Protein AF-A0A832XF61-F1 (afdb_monomer)

Mean predicted aligned error: 18.4 Å

Secondary structure (DSSP, 8-state):
-PPPPPPP-PPP-------HHHHHHHHHHHHHHHHHHHHS-------------------PPPPPPPP---------SSGGGG--S-TTEEEEEETTEEEEEEPTT----TTTS-EEEEEE--STTS-EEEEEEEEEE-SSEEEEETTEEEEE----SS-S--EEEEEEEEESS-----TTSB------TTTT-STTPEEEEE-TT--EEEEEE-

pLDDT: mean 71.85, std 14.26, range [45.09, 94.19]

Radius of gyration: 28.37 Å; Cα contacts (8 Å, |Δi|>4): 300; chains: 1; bounding box: 51×54×107 Å

Sequence (214 aa):
MAKKSESEKAMPAMKLPMDPKMLGAIVVVIIIVAAVFMMRGPSNGPETGGTTTGGDEPLAPPSPPAPEQPAATYGCTTNIQCDDKDRCTTDSCSAGVCKNTPEPDCAVSTEQQPKIVAVNFGSKEDEFVQIEGKNWYVDNWVITNGKGEVLIKFFQTYTTENKINGKWTIYTSCASLSTSTIKYVCKDKGFFSDTGDKAILKDEVGNVISEMAG

Solvent-accessible surface area (backbone atoms only — not comparable to full-atom values): 13659 Å² total; per-residue (Å²): 139,84,83,82,81,83,78,85,78,82,76,79,84,80,81,75,89,74,57,75,70,58,55,56,54,52,53,52,51,53,53,51,53,51,53,58,56,68,69,58,67,88,81,80,76,82,86,80,86,76,84,82,79,90,72,91,73,80,81,73,77,83,75,74,82,73,76,83,71,72,82,72,78,82,52,32,90,42,35,78,74,34,64,79,79,51,89,40,38,53,43,34,42,52,97,37,37,68,42,71,42,73,40,90,85,48,62,89,45,85,81,55,54,51,31,58,75,45,63,36,36,45,78,73,77,66,27,35,41,26,38,33,25,67,73,40,72,60,60,62,21,32,43,30,44,88,80,49,78,46,61,49,54,76,80,81,76,87,66,97,68,56,46,37,73,46,78,42,50,37,40,51,50,85,68,92,70,78,90,82,70,62,64,70,40,87,64,67,88,60,73,48,52,56,82,70,40,43,47,33,36,23,44,69,87,64,51,80,64,25,67,40,77,78

Nearest PDB structures (foldseek):
  3gef-assembly2_B  TM=6.568E-01  e=1.541E-05  Homo sapiens
  3jt0-assembly1_A  TM=7.021E-01  e=1.022E-04  Homo sapiens
  3umn-assembly3_C  TM=6.520E-01  e=5.334E-05  Homo sapiens
  3jt0-assembly2_B  TM=6.458E-01  e=3.539E-04  Homo sapiens

Foldseek 3Di:
DDDDDDDDDDDDDDPDPDDPVVVVVVVVVVVVVVVVVVVPPDDPDDDDDDDDDDDDDPDDPDDDPDPPDPPPPQFDDAQVSLPPVPPQFRWGRDPRDIDTHGDPVPPVDLVQQWEFPDFDLAPQPPGKTKIAHQFDAADQKWKAKPQGIFTQHDPPDDDPRSGHHGMAMEDADPPDDDDDGYRYTYDDTNRRNDQFMKIFIAGPVGDTSYIDHD

Structure (mmCIF, N/CA/C/O backbone):
data_AF-A0A832XF61-F1
#
_entry.id   AF-A0A832XF61-F1
#
loop_
_atom_site.group_PDB
_atom_site.id
_atom_site.type_symbol
_atom_site.label_atom_id
_atom_site.label_alt_id
_atom_site.label_comp_id
_atom_site.label_asym_id
_atom_site.label_entity_id
_atom_site.label_seq_id
_atom_site.pdbx_PDB_ins_code
_atom_site.Cartn_x
_atom_site.Cartn_y
_atom_site.Cartn_z
_atom_site.occupancy
_atom_site.B_iso_or_equiv
_atom_site.auth_seq_id
_atom_site.auth_comp_id
_atom_site.auth_asym_id
_atom_site.auth_atom_id
_atom_site.pdbx_PDB_model_num
ATOM 1 N N . MET A 1 1 ? -24.639 3.451 62.860 1.00 48.59 1 MET A N 1
ATOM 2 C CA . MET A 1 1 ? -23.543 3.235 61.890 1.00 48.59 1 MET A CA 1
ATOM 3 C C . MET A 1 1 ? -23.698 4.266 60.780 1.00 48.59 1 MET A C 1
ATOM 5 O O . MET A 1 1 ? -24.558 4.099 59.929 1.00 48.59 1 MET A O 1
ATOM 9 N N . ALA A 1 2 ? -22.977 5.386 60.865 1.00 48.00 2 ALA A N 1
ATOM 10 C CA . ALA A 1 2 ? -23.089 6.493 59.914 1.00 48.00 2 ALA A CA 1
ATOM 11 C C . ALA A 1 2 ? -22.040 6.331 58.803 1.00 48.00 2 ALA A C 1
ATOM 13 O O . ALA A 1 2 ? -20.848 6.210 59.087 1.00 48.00 2 ALA A O 1
ATOM 14 N N . LYS A 1 3 ? -22.501 6.283 57.549 1.00 53.78 3 LYS A N 1
ATOM 15 C CA . LYS A 1 3 ? -21.676 6.144 56.343 1.00 53.78 3 LYS A CA 1
ATOM 16 C C . LYS A 1 3 ? -21.142 7.529 55.961 1.00 53.78 3 LYS A C 1
ATOM 18 O O . LYS A 1 3 ? -21.920 8.441 55.703 1.00 53.78 3 LYS A O 1
ATOM 23 N N . LYS A 1 4 ? -19.820 7.684 55.989 1.00 55.59 4 LYS A N 1
ATOM 24 C CA . LYS A 1 4 ? -19.092 8.910 55.639 1.00 55.59 4 LYS A CA 1
ATOM 25 C C . LYS A 1 4 ? -19.067 9.051 54.111 1.00 55.59 4 LYS A C 1
ATOM 27 O O . LYS A 1 4 ? -18.602 8.138 53.437 1.00 55.59 4 LYS A O 1
ATOM 32 N N . SER A 1 5 ? -19.596 10.154 53.585 1.00 58.25 5 SER A N 1
ATOM 33 C CA . SER A 1 5 ? -19.530 10.518 52.166 1.00 58.25 5 SER A CA 1
ATOM 34 C C . SER A 1 5 ? -18.129 11.026 51.821 1.00 58.25 5 SER A C 1
ATOM 36 O O . SER A 1 5 ? -17.625 11.939 52.482 1.00 58.25 5 SER A O 1
ATOM 38 N N . GLU A 1 6 ? -17.497 10.435 50.810 1.00 58.47 6 GLU A N 1
ATOM 39 C CA . GLU A 1 6 ? -16.220 10.902 50.272 1.00 58.47 6 GLU A CA 1
ATOM 40 C C . GLU A 1 6 ? -16.413 12.147 49.402 1.00 58.47 6 GLU A C 1
ATOM 42 O O . GLU A 1 6 ? -17.337 12.252 48.601 1.00 58.47 6 GLU A O 1
ATOM 47 N N . SER A 1 7 ? -15.526 13.107 49.642 1.00 63.34 7 SER A N 1
ATOM 48 C CA . SER A 1 7 ? -15.456 14.432 49.042 1.00 63.34 7 SER A CA 1
ATOM 49 C C . SER A 1 7 ? -14.955 14.348 47.600 1.00 63.34 7 SER A C 1
ATOM 51 O O . SER A 1 7 ? -13.839 13.885 47.367 1.00 63.34 7 SER A O 1
ATOM 53 N N . GLU A 1 8 ? -15.732 14.877 46.654 1.00 61.28 8 GLU A N 1
ATOM 54 C CA . GLU A 1 8 ? -15.273 15.204 45.301 1.00 61.28 8 GLU A CA 1
ATOM 55 C C . GLU A 1 8 ? -14.053 16.128 45.383 1.00 61.28 8 GLU A C 1
ATOM 57 O O . GLU A 1 8 ? -14.097 17.227 45.942 1.00 61.28 8 GLU A O 1
ATOM 62 N N . LYS A 1 9 ? -12.926 15.655 44.855 1.00 65.88 9 LYS A N 1
ATOM 63 C CA . LYS A 1 9 ? -11.686 16.418 44.770 1.00 65.88 9 LYS A CA 1
ATOM 64 C C . LYS A 1 9 ? -11.716 17.204 43.462 1.00 65.88 9 LYS A C 1
ATOM 66 O O . LYS A 1 9 ? -11.428 16.653 42.404 1.00 65.88 9 LYS A O 1
ATOM 71 N N . ALA A 1 10 ? -12.085 18.481 43.545 1.00 65.62 10 ALA A N 1
ATOM 72 C CA . ALA A 1 10 ? -12.056 19.400 42.413 1.00 65.62 10 ALA A CA 1
ATOM 73 C C . ALA A 1 10 ? -10.649 19.435 41.790 1.00 65.62 10 ALA A C 1
ATOM 75 O O . ALA A 1 10 ? -9.659 19.720 42.473 1.00 65.62 10 ALA A O 1
ATOM 76 N N . MET A 1 11 ? -10.557 19.116 40.498 1.00 57.94 11 MET A N 1
ATOM 77 C CA . MET A 1 11 ? -9.307 19.229 39.752 1.00 57.94 11 MET A CA 1
ATOM 78 C C . MET A 1 11 ? -8.971 20.710 39.518 1.00 57.94 11 MET A C 1
ATOM 80 O O . MET A 1 11 ? -9.866 21.504 39.218 1.00 57.94 11 MET A O 1
ATOM 84 N N . PRO A 1 12 ? -7.697 21.109 39.657 1.00 68.31 12 PRO A N 1
ATOM 85 C CA . PRO A 1 12 ? -7.291 22.494 39.482 1.00 68.31 12 PRO A CA 1
ATOM 86 C C . PRO A 1 12 ? -7.411 22.917 38.014 1.00 68.31 12 PRO A C 1
ATOM 88 O O . PRO A 1 12 ? -6.943 22.224 37.112 1.00 68.31 12 PRO A O 1
ATOM 91 N N . ALA A 1 13 ? -8.012 24.087 37.788 1.00 66.44 13 ALA A N 1
ATOM 92 C CA . ALA A 1 13 ? -8.094 24.717 36.478 1.00 66.44 13 ALA A CA 1
ATOM 93 C C . ALA A 1 13 ? -6.682 24.947 35.913 1.00 66.44 13 ALA A C 1
ATOM 95 O O . ALA A 1 13 ? -5.890 25.724 36.454 1.00 66.44 13 ALA A O 1
ATOM 96 N N . MET A 1 14 ? -6.369 24.254 34.822 1.00 60.38 14 MET A N 1
ATOM 97 C CA . MET A 1 14 ? -5.085 24.350 34.141 1.00 60.38 14 MET A CA 1
ATOM 98 C C . MET A 1 14 ? -5.025 25.688 33.391 1.00 60.38 14 MET A C 1
ATOM 100 O O . MET A 1 14 ? -5.635 25.860 32.338 1.00 60.38 14 MET A O 1
ATOM 104 N N . LYS A 1 15 ? -4.317 26.674 33.955 1.00 62.41 15 LYS A N 1
ATOM 105 C CA . LYS A 1 15 ? -3.977 27.917 33.249 1.00 62.41 15 LYS A CA 1
ATOM 106 C C . LYS A 1 15 ? -2.926 27.597 32.191 1.00 62.41 15 LYS A C 1
ATOM 108 O O . LYS A 1 15 ? -1.746 27.475 32.510 1.00 62.41 15 LYS A O 1
ATOM 113 N N . LEU A 1 16 ? -3.354 27.460 30.941 1.00 64.50 16 LEU A N 1
ATOM 114 C CA . LEU A 1 16 ? -2.437 27.412 29.806 1.00 64.50 16 LEU A CA 1
ATOM 115 C C . LEU A 1 16 ? -1.796 28.800 29.624 1.00 64.50 16 LEU A C 1
ATOM 117 O O . LEU A 1 16 ? -2.525 29.787 29.490 1.00 64.50 16 LEU A O 1
ATOM 121 N N . PRO A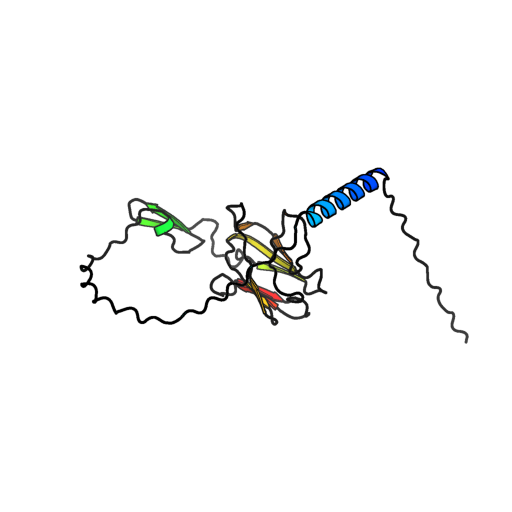 1 17 ? -0.458 28.912 29.624 1.00 67.81 17 PRO A N 1
ATOM 122 C CA . PRO A 1 17 ? 0.218 30.161 29.311 1.00 67.81 17 PRO A CA 1
ATOM 123 C C . PRO A 1 17 ? 0.141 30.392 27.798 1.00 67.81 17 PRO A C 1
ATOM 125 O O . PRO A 1 17 ? 0.965 29.892 27.037 1.00 67.81 17 PRO A O 1
ATOM 128 N N . MET A 1 18 ? -0.874 31.123 27.342 1.00 70.75 18 MET A N 1
ATOM 129 C CA . MET A 1 18 ? -0.908 31.620 25.967 1.00 70.75 18 MET A CA 1
ATOM 130 C C . MET A 1 18 ? -0.128 32.933 25.886 1.00 70.75 18 MET A C 1
ATOM 132 O O . MET A 1 18 ? -0.504 33.930 26.500 1.00 70.75 18 MET A O 1
ATOM 136 N N . ASP A 1 19 ? 0.968 32.919 25.127 1.00 78.00 19 ASP A N 1
ATOM 137 C CA . ASP A 1 19 ? 1.726 34.120 24.777 1.00 78.00 19 ASP A CA 1
ATOM 138 C C . ASP A 1 19 ? 0.829 35.058 23.937 1.00 78.00 19 ASP A C 1
ATOM 140 O O . ASP A 1 19 ? 0.270 34.620 22.923 1.00 78.00 19 ASP A O 1
ATOM 144 N N . PRO A 1 20 ? 0.674 36.344 24.304 1.00 74.88 20 PRO A N 1
ATOM 145 C CA . PRO A 1 20 ? -0.143 37.300 23.554 1.00 74.88 20 PRO A CA 1
ATOM 146 C C . PRO A 1 20 ? 0.262 37.452 22.075 1.00 74.88 20 PRO A C 1
ATOM 148 O O . PRO A 1 20 ? -0.570 37.845 21.257 1.00 74.88 20 PRO A O 1
ATOM 151 N N . LYS A 1 21 ? 1.493 37.090 21.687 1.00 75.19 21 LYS A N 1
ATOM 152 C CA . LYS A 1 21 ? 1.932 37.081 20.281 1.00 75.19 21 LYS A CA 1
ATOM 153 C C . LYS A 1 21 ? 1.333 35.928 19.467 1.00 75.19 21 LYS A C 1
ATOM 155 O O . LYS A 1 21 ? 1.059 36.108 18.282 1.00 75.19 21 LYS A O 1
ATOM 160 N N . MET A 1 22 ? 1.070 34.777 20.092 1.00 74.19 22 MET A N 1
ATOM 161 C CA . MET A 1 22 ? 0.389 33.642 19.445 1.00 74.19 22 MET A CA 1
ATOM 162 C C . MET A 1 22 ? -1.075 33.969 19.135 1.00 74.19 22 MET A C 1
ATOM 164 O O . MET A 1 22 ? -1.593 33.572 18.093 1.00 74.19 22 MET A O 1
ATOM 168 N N . LEU A 1 23 ? -1.731 34.745 20.003 1.00 73.94 23 LEU A N 1
ATOM 169 C CA . LEU A 1 23 ? -3.132 35.120 19.818 1.00 73.94 23 LEU A CA 1
ATOM 170 C C . LEU A 1 23 ? -3.328 35.981 18.559 1.00 73.94 23 LEU A C 1
ATOM 172 O O . LEU A 1 23 ? -4.271 35.764 17.802 1.00 73.94 23 LEU A O 1
ATOM 176 N N . GLY A 1 24 ? -2.394 36.900 18.288 1.00 77.44 24 GLY A N 1
ATOM 177 C CA . GLY A 1 24 ? -2.414 37.720 17.075 1.00 77.44 24 GLY A CA 1
ATOM 178 C C . GLY A 1 24 ? -2.288 36.893 15.792 1.00 77.44 24 GLY A C 1
ATOM 179 O O . GLY A 1 24 ? -3.042 37.109 14.845 1.00 77.44 24 GLY A O 1
ATOM 180 N N . ALA A 1 25 ? -1.390 35.903 15.774 1.00 78.56 25 ALA A N 1
ATOM 181 C CA . ALA A 1 25 ? -1.196 35.034 14.613 1.00 78.56 25 ALA A CA 1
ATOM 182 C C . ALA A 1 25 ? -2.437 34.173 14.319 1.00 78.56 25 ALA A C 1
ATOM 184 O O . ALA A 1 25 ? -2.852 34.065 13.166 1.00 78.56 25 ALA A O 1
ATOM 185 N N . ILE A 1 26 ? -3.071 33.620 15.358 1.00 80.62 26 ILE A N 1
ATOM 186 C CA . ILE A 1 26 ? -4.277 32.790 15.214 1.00 80.62 26 ILE A CA 1
ATOM 187 C C . ILE A 1 26 ? -5.442 33.609 14.642 1.00 80.62 26 ILE A C 1
ATOM 189 O O . ILE A 1 26 ? -6.122 33.151 13.724 1.00 80.62 26 ILE A O 1
ATOM 193 N N . VAL A 1 27 ? -5.648 34.839 15.123 1.00 83.62 27 VAL A N 1
ATOM 194 C CA . VAL A 1 27 ? -6.728 35.710 14.628 1.00 83.62 27 VAL A CA 1
ATOM 195 C C . VAL A 1 27 ? -6.522 36.072 13.154 1.00 83.62 27 VAL A C 1
ATOM 197 O O . VAL A 1 27 ? -7.474 36.021 12.376 1.00 83.62 27 VAL A O 1
ATOM 200 N N . VAL A 1 28 ? -5.287 36.366 12.735 1.00 86.62 28 VAL A N 1
ATOM 201 C CA . VAL A 1 28 ? -4.977 36.665 11.326 1.00 86.62 28 VAL A CA 1
ATOM 202 C C . VAL A 1 28 ? -5.249 35.455 10.426 1.00 86.62 28 VAL A C 1
ATOM 204 O O . VAL A 1 28 ? -5.860 35.611 9.370 1.00 86.62 28 VAL A O 1
ATOM 207 N N . VAL A 1 29 ? -4.874 34.244 10.852 1.00 85.88 29 VAL A N 1
ATOM 208 C CA . VAL A 1 29 ? -5.146 33.012 10.090 1.00 85.88 29 VAL A CA 1
ATOM 209 C C . VAL A 1 29 ? -6.650 32.771 9.939 1.00 85.88 29 VAL A C 1
ATOM 211 O O . VAL A 1 29 ? -7.105 32.483 8.834 1.00 85.88 29 VAL A O 1
ATOM 214 N N . ILE A 1 30 ? -7.439 32.951 11.004 1.00 85.75 30 ILE A N 1
ATOM 215 C CA . ILE A 1 30 ? -8.902 32.785 10.950 1.00 85.75 30 ILE A CA 1
ATOM 216 C C . ILE A 1 30 ? -9.534 33.778 9.963 1.00 85.75 30 ILE A C 1
ATOM 218 O O . ILE A 1 30 ? -10.387 33.386 9.165 1.00 85.75 30 ILE A O 1
ATOM 222 N N . ILE A 1 31 ? -9.091 35.041 9.963 1.00 86.00 31 ILE A N 1
ATOM 223 C CA . ILE A 1 31 ? -9.595 36.067 9.035 1.00 86.00 31 ILE A CA 1
ATOM 224 C C . ILE A 1 31 ? -9.262 35.705 7.579 1.00 86.00 31 ILE A C 1
ATOM 226 O O . ILE A 1 31 ? -10.130 35.810 6.711 1.00 86.00 31 ILE A O 1
ATOM 230 N N . ILE A 1 32 ? -8.041 35.233 7.305 1.00 85.81 32 ILE A N 1
ATOM 231 C CA . ILE A 1 32 ? -7.628 34.823 5.953 1.00 85.81 32 ILE A CA 1
ATOM 232 C C . ILE A 1 32 ? -8.455 33.623 5.472 1.00 85.81 32 ILE A C 1
ATOM 234 O O . ILE A 1 32 ? -8.953 33.635 4.347 1.00 85.81 32 ILE A O 1
ATOM 238 N N . VAL A 1 33 ? -8.653 32.608 6.320 1.00 82.44 33 VAL A N 1
ATOM 239 C CA . VAL A 1 33 ? -9.453 31.421 5.972 1.00 82.44 33 VAL A CA 1
ATOM 240 C C . VAL A 1 33 ? -10.905 31.803 5.677 1.00 82.44 33 VAL A C 1
ATOM 242 O O . VAL A 1 33 ? -11.459 31.350 4.675 1.00 82.44 33 VAL A O 1
ATOM 245 N N . ALA A 1 34 ? -11.506 32.678 6.489 1.00 80.69 34 ALA A N 1
ATOM 246 C CA . ALA A 1 34 ? -12.864 33.166 6.257 1.00 80.69 34 ALA A CA 1
ATOM 247 C C . ALA A 1 34 ? -12.981 33.941 4.931 1.00 80.69 34 ALA A C 1
ATOM 249 O O . ALA A 1 34 ? -13.914 33.701 4.165 1.00 80.69 34 ALA A O 1
ATOM 250 N N . ALA A 1 35 ? -12.014 34.809 4.614 1.00 82.31 35 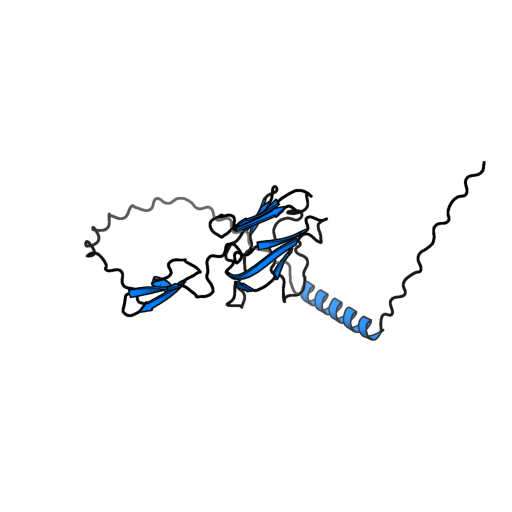ALA A N 1
ATOM 251 C CA . ALA A 1 35 ? -11.996 35.555 3.356 1.00 82.31 35 ALA A CA 1
ATOM 252 C C . ALA A 1 35 ? -11.896 34.629 2.129 1.00 82.31 35 ALA A C 1
ATOM 254 O O . ALA A 1 35 ? -12.630 34.809 1.159 1.00 82.31 35 ALA A O 1
ATOM 255 N N .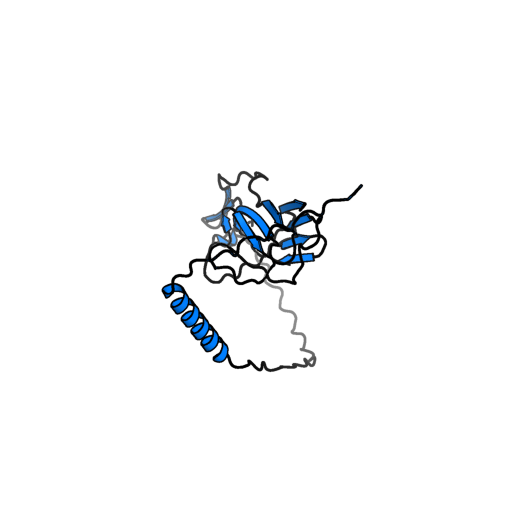 VAL A 1 36 ? -11.050 33.593 2.186 1.00 82.00 36 VAL A N 1
ATOM 256 C CA . VAL A 1 36 ? -10.926 32.593 1.109 1.00 82.00 36 VAL A CA 1
ATOM 257 C C . VAL A 1 36 ? -12.222 31.799 0.929 1.00 82.00 36 VAL A C 1
ATOM 259 O O . VAL A 1 36 ? -12.616 31.512 -0.202 1.00 82.00 36 VAL A O 1
ATOM 262 N N . PHE A 1 37 ? -12.908 31.462 2.023 1.00 74.38 37 PHE A N 1
ATOM 263 C CA . PHE A 1 37 ? -14.178 30.738 1.958 1.00 74.38 37 PHE A CA 1
ATOM 264 C C . PHE A 1 37 ? -15.296 31.593 1.349 1.00 74.38 37 PHE A C 1
ATOM 266 O O . PHE A 1 37 ? -16.083 31.087 0.555 1.00 74.38 37 PHE A O 1
ATOM 273 N N . MET A 1 38 ? -15.327 32.897 1.644 1.00 75.62 38 MET A N 1
ATOM 274 C CA . MET A 1 38 ? -16.322 33.818 1.079 1.00 75.62 38 MET A CA 1
ATOM 275 C C . MET A 1 38 ? -16.074 34.183 -0.394 1.00 75.62 38 MET A C 1
ATOM 277 O O . MET A 1 38 ? -17.005 34.607 -1.073 1.00 75.62 38 MET A O 1
ATOM 281 N N . MET A 1 39 ? -14.859 33.996 -0.922 1.00 77.88 39 MET A N 1
ATOM 282 C CA . MET A 1 39 ? -14.575 34.185 -2.355 1.00 77.88 39 MET A CA 1
ATOM 283 C C . MET A 1 39 ? -15.004 32.995 -3.228 1.00 77.88 39 MET A C 1
ATOM 285 O O . MET A 1 39 ? -15.089 33.130 -4.449 1.00 77.88 39 MET A O 1
ATOM 289 N N . ARG A 1 40 ? -15.306 31.830 -2.639 1.00 69.56 40 ARG A N 1
ATOM 290 C CA . ARG A 1 40 ? -15.897 30.698 -3.364 1.00 69.56 40 ARG A CA 1
ATOM 291 C C . ARG A 1 40 ? -17.416 30.858 -3.385 1.00 69.56 40 ARG A C 1
ATOM 293 O O . ARG A 1 40 ? -18.111 30.408 -2.481 1.00 69.56 40 ARG A O 1
ATOM 300 N N . GLY A 1 41 ? -17.919 31.537 -4.414 1.00 66.12 41 GLY A N 1
ATOM 301 C CA . GLY A 1 41 ? -19.357 31.642 -4.663 1.00 66.12 41 GLY A CA 1
ATOM 302 C C . GLY A 1 41 ? -20.025 30.264 -4.822 1.00 66.12 41 GLY A C 1
ATOM 303 O O . GLY A 1 41 ? -19.349 29.289 -5.162 1.00 66.12 41 GLY A O 1
ATOM 304 N N . PRO A 1 42 ? -21.344 30.162 -4.583 1.00 59.66 42 PRO A N 1
ATOM 305 C CA . PRO A 1 42 ? -22.088 28.915 -4.722 1.00 59.66 42 PRO A CA 1
ATOM 306 C C . PRO A 1 42 ? -22.015 28.415 -6.170 1.00 59.66 42 PRO A C 1
ATOM 308 O O . PRO A 1 42 ? -22.508 29.059 -7.096 1.00 59.66 42 PRO A O 1
ATOM 311 N N . SER A 1 43 ? -21.374 27.264 -6.374 1.00 61.28 43 SER A N 1
ATOM 312 C CA . SER A 1 43 ? -21.328 26.594 -7.670 1.00 61.28 43 SER A CA 1
ATOM 313 C C . SER A 1 43 ? -22.689 25.959 -7.958 1.00 61.28 43 SER A C 1
ATOM 315 O O . SER A 1 43 ? -22.963 24.840 -7.525 1.00 61.28 43 SER A O 1
ATOM 317 N N . ASN A 1 44 ? -23.542 26.670 -8.692 1.00 56.22 44 ASN A N 1
ATOM 318 C CA . ASN A 1 44 ? -24.703 26.074 -9.344 1.00 56.22 44 ASN A CA 1
ATOM 319 C C . ASN A 1 44 ? -24.192 25.222 -10.515 1.00 56.22 44 ASN A C 1
ATOM 321 O O . ASN A 1 44 ? -23.837 25.752 -11.567 1.00 56.22 44 ASN A O 1
ATOM 325 N N . GLY A 1 45 ? -24.078 23.911 -10.302 1.00 58.66 45 GLY A N 1
ATOM 326 C CA . GLY A 1 45 ? -23.777 22.962 -11.371 1.00 58.66 45 GLY A CA 1
ATOM 327 C C . GLY A 1 45 ? -24.980 22.811 -12.313 1.00 58.66 45 GLY A C 1
ATOM 328 O O . GLY A 1 45 ? -26.110 22.769 -11.826 1.00 58.66 45 GLY A O 1
ATOM 329 N N . PRO A 1 46 ? -24.780 22.743 -13.641 1.00 60.25 46 PRO A N 1
ATOM 330 C CA . PRO A 1 46 ? -25.866 22.493 -14.576 1.00 60.25 46 PRO A CA 1
ATOM 331 C C . PRO A 1 46 ? -26.248 21.008 -14.568 1.00 60.25 46 PRO A C 1
ATOM 333 O O . PRO A 1 46 ? -25.411 20.134 -14.791 1.00 60.25 46 PRO A O 1
ATOM 336 N N . GLU A 1 47 ? -27.530 20.730 -14.347 1.00 55.31 47 GLU A N 1
ATOM 337 C CA . GLU A 1 47 ? -28.137 19.435 -14.641 1.00 55.31 47 GLU A CA 1
ATOM 338 C C . GLU A 1 47 ? -28.245 19.275 -16.164 1.00 55.31 47 GLU A C 1
ATOM 340 O O . GLU A 1 47 ? -29.085 19.900 -16.810 1.00 55.31 47 GLU A O 1
ATOM 345 N N . THR A 1 48 ? -27.396 18.442 -16.765 1.00 54.19 48 THR A N 1
ATOM 346 C CA . THR A 1 48 ? -27.591 17.985 -18.148 1.00 54.19 48 THR A CA 1
ATOM 347 C C . THR A 1 48 ? -28.225 16.603 -18.141 1.00 54.19 48 THR A C 1
ATOM 349 O O . THR A 1 48 ? -27.538 15.585 -18.086 1.00 54.19 48 THR A O 1
ATOM 352 N N . GLY A 1 49 ? -29.557 16.589 -18.203 1.00 56.34 49 GLY A N 1
ATOM 353 C CA . GLY A 1 49 ? -30.347 15.428 -18.597 1.00 56.34 49 GLY A CA 1
ATOM 354 C C . GLY A 1 49 ? -30.193 15.174 -20.096 1.00 56.34 49 GLY A C 1
ATOM 355 O O . GLY A 1 49 ? -30.676 15.953 -20.914 1.00 56.34 49 GLY A O 1
ATOM 356 N N . GLY A 1 50 ? -29.497 14.096 -20.451 1.00 47.78 50 GLY A N 1
ATOM 357 C CA . GLY A 1 50 ? -29.341 13.624 -21.824 1.00 47.78 50 GLY A CA 1
ATOM 358 C C . GLY A 1 50 ? -30.084 12.309 -22.027 1.00 47.78 50 GLY A C 1
ATOM 359 O O . GLY A 1 50 ? -29.577 11.250 -21.671 1.00 47.78 50 GLY A O 1
ATOM 360 N N . THR A 1 51 ? -31.281 12.389 -22.602 1.00 50.25 51 THR A N 1
ATOM 361 C CA . THR A 1 51 ? -32.031 11.253 -23.152 1.00 50.25 51 THR A CA 1
ATOM 362 C C . THR A 1 51 ? -31.330 10.763 -24.417 1.00 50.25 51 THR A C 1
ATOM 364 O O . THR A 1 51 ? -31.265 11.494 -25.403 1.00 50.25 51 THR A O 1
ATOM 367 N N . THR A 1 52 ? -30.823 9.531 -24.418 1.00 48.34 52 THR A N 1
ATOM 368 C CA . THR A 1 52 ? -30.310 8.875 -25.626 1.00 48.34 52 THR A CA 1
ATOM 369 C C . THR A 1 52 ? -31.436 8.098 -26.307 1.00 48.34 52 THR A C 1
ATOM 371 O O . THR A 1 52 ? -31.872 7.040 -25.861 1.00 48.34 52 THR A O 1
ATOM 374 N N . THR A 1 53 ? -31.942 8.653 -27.406 1.00 47.31 53 THR A N 1
ATOM 375 C CA . THR A 1 53 ? -32.768 7.948 -28.390 1.00 47.31 53 THR A CA 1
ATOM 376 C C . THR A 1 53 ? -31.890 7.009 -29.212 1.00 47.31 53 THR A C 1
ATOM 378 O O . THR A 1 53 ? -30.909 7.453 -29.808 1.00 47.31 53 THR A O 1
ATOM 381 N N . GLY A 1 54 ? -32.250 5.724 -29.238 1.00 51.72 54 GLY A N 1
ATOM 382 C CA . GLY A 1 54 ? -31.635 4.716 -30.096 1.00 51.72 54 GLY A CA 1
ATOM 383 C C . GLY A 1 54 ? -31.859 5.032 -31.573 1.00 51.72 54 GLY A C 1
ATOM 384 O O . GLY A 1 54 ? -32.991 5.247 -32.002 1.00 51.72 54 GLY A O 1
ATOM 385 N N . GLY A 1 55 ? -30.763 5.078 -32.324 1.00 50.09 55 GLY A N 1
ATOM 386 C CA . GLY A 1 55 ? -30.756 5.049 -33.778 1.00 50.09 55 GLY A CA 1
ATOM 387 C C . GLY A 1 55 ? -30.051 3.777 -34.224 1.00 50.09 55 GLY A C 1
ATOM 388 O O . GLY A 1 55 ? -28.904 3.550 -33.847 1.00 50.09 55 GLY A O 1
ATOM 389 N N . ASP A 1 56 ? -30.764 2.953 -34.986 1.00 57.25 56 ASP A N 1
ATOM 390 C CA . ASP A 1 56 ? -30.237 1.805 -35.713 1.00 57.25 56 ASP A CA 1
ATOM 391 C C . ASP A 1 56 ? -29.126 2.261 -36.671 1.00 57.25 56 ASP A C 1
ATOM 393 O O . ASP A 1 56 ? -29.381 2.852 -37.724 1.00 57.25 56 ASP A O 1
ATOM 397 N N . GLU A 1 57 ? -27.878 2.012 -36.280 1.00 63.59 57 GLU A N 1
ATOM 398 C CA . GLU A 1 57 ? -26.710 2.204 -37.133 1.00 63.59 57 GLU A CA 1
ATOM 399 C C . GLU A 1 57 ? -26.637 1.042 -38.146 1.00 63.59 57 GLU A C 1
ATOM 401 O O . GLU A 1 57 ? -26.684 -0.126 -37.743 1.00 63.59 57 GLU A O 1
ATOM 406 N N . PRO A 1 58 ? -26.555 1.309 -39.465 1.00 64.38 58 PRO A N 1
ATOM 407 C CA . PRO A 1 58 ? -26.470 0.258 -40.471 1.00 64.38 58 PRO A CA 1
ATOM 408 C C . PRO A 1 58 ? -25.196 -0.565 -40.279 1.00 64.38 58 PRO A C 1
ATOM 410 O O . PRO A 1 58 ? -24.092 -0.023 -40.292 1.00 64.38 58 PRO A O 1
ATOM 413 N N . LEU A 1 59 ? -25.358 -1.882 -40.142 1.00 61.34 59 LEU A N 1
ATOM 414 C CA . LEU A 1 59 ? -24.256 -2.837 -40.047 1.00 61.34 59 LEU A CA 1
ATOM 415 C C . LEU A 1 59 ? -23.293 -2.648 -41.227 1.00 61.34 59 LEU A C 1
ATOM 417 O O . LEU A 1 59 ? -23.648 -2.894 -42.383 1.00 61.34 59 LEU A O 1
ATOM 421 N N . ALA A 1 60 ? -22.072 -2.208 -40.924 1.00 66.31 60 ALA A N 1
ATOM 422 C CA . ALA A 1 60 ? -20.990 -2.145 -41.892 1.00 66.31 60 ALA A CA 1
ATOM 423 C C . ALA A 1 60 ? -20.715 -3.550 -42.470 1.00 66.31 60 ALA A C 1
ATOM 425 O O . ALA A 1 60 ? -20.840 -4.549 -41.751 1.00 66.31 60 ALA A O 1
ATOM 426 N N . PRO A 1 61 ? -20.342 -3.658 -43.759 1.00 74.88 61 PRO A N 1
ATOM 427 C CA . PRO A 1 61 ? -19.995 -4.940 -44.359 1.00 74.88 61 PRO A CA 1
ATOM 428 C C . PRO A 1 61 ? -18.810 -5.583 -43.619 1.00 74.88 61 PRO A C 1
ATOM 430 O O . PRO A 1 61 ? -17.943 -4.864 -43.115 1.00 74.88 61 PRO A O 1
ATOM 433 N N . PRO A 1 62 ? -18.744 -6.926 -43.557 1.00 68.31 62 PRO A N 1
ATOM 434 C CA . PRO A 1 62 ? -17.650 -7.616 -42.892 1.00 68.31 62 PRO A CA 1
ATOM 435 C C . PRO A 1 62 ? -16.325 -7.237 -43.552 1.00 68.31 62 PRO A C 1
ATOM 437 O O . PRO A 1 62 ? -16.155 -7.378 -44.766 1.00 68.31 62 PRO A O 1
ATOM 440 N N . SER A 1 63 ? -15.391 -6.745 -42.739 1.00 64.25 63 SER A N 1
ATOM 441 C CA . SER A 1 63 ? -14.021 -6.483 -43.167 1.00 64.25 63 SER A CA 1
ATOM 442 C C . SER A 1 63 ? -13.414 -7.745 -43.795 1.00 64.25 63 SER A C 1
ATOM 444 O O . SER A 1 63 ? -13.661 -8.848 -43.297 1.00 64.25 63 SER A O 1
ATOM 446 N N . PRO A 1 64 ? -12.617 -7.613 -44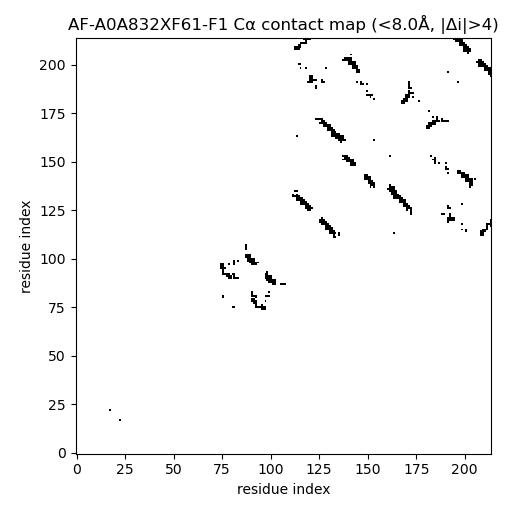.872 1.00 74.06 64 PRO A N 1
ATOM 447 C CA . PRO A 1 64 ? -11.914 -8.748 -45.457 1.00 74.06 64 PRO A CA 1
ATOM 448 C C . PRO A 1 64 ? -11.046 -9.441 -44.394 1.00 74.06 64 PRO A C 1
ATOM 450 O O . PRO A 1 64 ? -10.555 -8.766 -43.482 1.00 74.06 64 PRO A O 1
ATOM 453 N N . PRO A 1 65 ? -10.851 -10.771 -44.489 1.00 60.12 65 PRO A N 1
ATOM 454 C CA . PRO A 1 65 ? -10.008 -11.496 -43.550 1.00 60.12 65 PRO A CA 1
ATOM 455 C C . PRO A 1 65 ? -8.622 -10.856 -43.547 1.00 60.12 65 PRO A C 1
ATOM 457 O O . PRO A 1 65 ? -7.995 -10.699 -44.599 1.00 60.12 65 PRO A O 1
ATOM 460 N N . ALA A 1 66 ? -8.190 -10.433 -42.358 1.00 58.16 66 ALA A N 1
ATOM 461 C CA . ALA A 1 66 ? -6.861 -9.886 -42.155 1.00 58.16 66 ALA A CA 1
ATOM 462 C C . ALA A 1 66 ? -5.841 -10.894 -42.711 1.00 58.16 66 ALA A C 1
ATOM 464 O O . ALA A 1 66 ? -6.006 -12.093 -42.464 1.00 58.16 66 ALA A O 1
ATOM 465 N N . PRO A 1 67 ? -4.835 -10.449 -43.487 1.00 58.16 67 PRO A N 1
ATOM 466 C CA . PRO A 1 67 ? -3.817 -11.353 -44.002 1.00 58.16 67 PRO A CA 1
ATOM 467 C C . PRO A 1 67 ? -3.233 -12.138 -42.827 1.00 58.16 67 PRO A C 1
ATOM 469 O O . PRO A 1 67 ? -2.880 -11.531 -41.814 1.00 58.16 67 PRO A O 1
ATOM 472 N N . GLU A 1 68 ? -3.193 -13.469 -42.946 1.00 54.28 68 GLU A N 1
ATOM 473 C CA . GLU A 1 68 ? -2.580 -14.354 -41.954 1.00 54.28 68 GLU A CA 1
ATOM 474 C C . GLU A 1 68 ? -1.174 -13.841 -41.657 1.00 54.28 68 GLU A C 1
ATOM 476 O O . GLU A 1 68 ? -0.249 -13.953 -42.464 1.00 54.28 68 GLU A O 1
ATOM 481 N N . GLN A 1 69 ? -1.053 -13.191 -40.503 1.00 50.34 69 GLN A N 1
ATOM 482 C CA . GLN A 1 69 ? 0.182 -12.608 -40.032 1.00 50.34 69 GLN A CA 1
ATOM 483 C C . GLN A 1 69 ? 1.112 -13.782 -39.708 1.00 50.34 69 GLN A C 1
ATOM 485 O O . GLN A 1 69 ? 0.775 -14.581 -38.828 1.00 50.34 69 GLN A O 1
ATOM 490 N N . PRO A 1 70 ? 2.246 -13.942 -40.416 1.00 49.91 70 PRO A N 1
ATOM 491 C CA . PRO A 1 70 ? 3.182 -15.019 -40.130 1.00 49.91 70 PRO A CA 1
ATOM 492 C C . PRO A 1 70 ? 3.584 -14.914 -38.663 1.00 49.91 70 PRO A C 1
ATOM 494 O O . PRO A 1 70 ? 3.827 -13.806 -38.184 1.00 49.91 70 PRO A O 1
ATOM 497 N N . ALA A 1 71 ? 3.575 -16.058 -37.969 1.00 52.19 71 ALA A N 1
ATOM 498 C CA . ALA A 1 71 ? 3.818 -16.189 -36.537 1.00 52.19 71 ALA A CA 1
ATOM 499 C C . ALA A 1 71 ? 4.867 -15.176 -36.070 1.00 52.19 71 ALA A C 1
ATOM 501 O O . ALA A 1 71 ? 6.058 -15.321 -36.347 1.00 52.19 71 ALA A O 1
ATOM 502 N N . ALA A 1 72 ? 4.395 -14.112 -35.420 1.00 49.03 72 ALA A N 1
ATOM 503 C CA . ALA A 1 72 ? 5.260 -13.100 -34.867 1.00 49.03 72 ALA A CA 1
ATOM 504 C C . ALA A 1 72 ? 6.130 -13.802 -33.826 1.00 49.03 72 ALA A C 1
ATOM 506 O O . ALA A 1 72 ? 5.666 -14.181 -32.752 1.00 49.03 72 ALA A O 1
ATOM 507 N N . THR A 1 73 ? 7.407 -13.989 -34.146 1.00 53.97 73 THR A N 1
ATOM 508 C CA . THR A 1 73 ? 8.452 -13.983 -33.133 1.00 53.97 73 THR A CA 1
ATOM 509 C C . THR A 1 73 ? 8.295 -12.645 -32.426 1.00 53.97 73 THR A C 1
ATOM 511 O O . THR A 1 73 ? 8.737 -11.624 -32.955 1.00 53.97 73 THR A O 1
ATOM 514 N N . TYR A 1 74 ? 7.538 -12.624 -31.326 1.00 62.25 74 TYR A N 1
ATOM 515 C CA . TYR A 1 74 ? 7.253 -11.417 -30.558 1.00 62.25 74 TYR A CA 1
ATOM 516 C C . TYR A 1 74 ? 8.552 -10.961 -29.906 1.00 62.25 74 TYR A C 1
ATOM 518 O O . TYR A 1 74 ? 8.864 -11.296 -28.768 1.00 62.25 74 TYR A O 1
ATOM 526 N N . GLY A 1 75 ? 9.347 -10.244 -30.691 1.00 82.62 75 GLY A N 1
ATOM 527 C CA . GLY A 1 75 ? 10.462 -9.493 -30.179 1.00 82.62 75 GLY A CA 1
ATOM 528 C C . GLY A 1 75 ? 9.954 -8.238 -29.486 1.00 82.62 75 GLY A C 1
ATOM 529 O O . GLY A 1 75 ? 8.927 -7.668 -29.857 1.00 82.62 75 GLY A O 1
ATOM 530 N N . CYS A 1 76 ? 10.679 -7.802 -28.470 1.00 91.19 76 CYS A N 1
ATOM 531 C CA . CYS A 1 76 ? 10.419 -6.535 -27.808 1.00 91.19 76 CYS A CA 1
ATOM 532 C C . CYS A 1 76 ? 11.167 -5.392 -28.517 1.00 91.19 76 CYS A C 1
ATOM 534 O O . CYS A 1 76 ? 12.172 -5.590 -29.195 1.00 91.19 76 CYS A O 1
ATOM 536 N N . THR A 1 77 ? 10.709 -4.163 -28.325 1.00 91.31 77 THR A N 1
ATOM 537 C CA . THR A 1 77 ? 11.419 -2.934 -28.726 1.00 91.31 77 THR A CA 1
ATOM 538 C C . THR A 1 77 ? 11.623 -1.975 -27.555 1.00 91.31 77 THR A C 1
ATOM 540 O O . THR A 1 77 ? 12.488 -1.105 -27.614 1.00 91.31 77 THR A O 1
ATOM 543 N N . THR A 1 78 ? 10.862 -2.145 -26.471 1.00 87.38 78 THR A N 1
ATOM 544 C CA . THR A 1 78 ? 10.962 -1.365 -25.235 1.00 87.38 78 THR A CA 1
ATOM 545 C C . THR A 1 78 ? 10.853 -2.282 -24.020 1.00 87.38 78 THR A C 1
ATOM 547 O O . THR A 1 78 ? 10.270 -3.362 -24.108 1.00 87.38 78 THR A O 1
ATOM 550 N N . ASN A 1 79 ? 11.384 -1.849 -22.873 1.00 87.75 79 ASN A N 1
ATOM 551 C CA . ASN A 1 79 ? 11.315 -2.624 -21.627 1.00 87.75 79 ASN A CA 1
ATOM 552 C C . ASN A 1 79 ? 9.870 -2.901 -21.187 1.00 87.75 79 ASN A C 1
ATOM 554 O O . ASN A 1 79 ? 9.589 -3.983 -20.696 1.00 87.75 79 ASN A O 1
ATOM 558 N N . ILE A 1 80 ? 8.944 -1.966 -21.432 1.00 84.00 80 ILE A N 1
ATOM 559 C CA . ILE A 1 80 ? 7.524 -2.104 -21.060 1.00 84.00 80 ILE A CA 1
ATOM 560 C C . ILE A 1 80 ? 6.866 -3.300 -21.764 1.00 84.00 80 ILE A C 1
ATOM 562 O O . ILE A 1 80 ? 5.957 -3.914 -21.224 1.00 84.00 80 ILE A O 1
ATOM 566 N N . GLN A 1 81 ? 7.329 -3.669 -22.961 1.00 88.12 81 GLN A N 1
ATOM 567 C CA . GLN A 1 81 ? 6.805 -4.838 -23.677 1.00 88.12 81 GLN A CA 1
ATOM 568 C C . GLN A 1 81 ? 7.257 -6.172 -23.068 1.00 88.12 81 GLN A C 1
ATOM 570 O O . GLN A 1 81 ? 6.749 -7.212 -23.476 1.00 88.12 81 GLN A O 1
ATOM 575 N N . CYS A 1 82 ? 8.214 -6.137 -22.139 1.00 88.88 82 CYS A N 1
ATOM 576 C CA . CYS A 1 82 ? 8.734 -7.301 -21.430 1.00 88.88 82 CYS A CA 1
ATOM 577 C C . CYS A 1 82 ? 8.207 -7.436 -20.004 1.00 88.88 82 CYS A C 1
ATOM 579 O O . CYS A 1 82 ? 8.636 -8.363 -19.328 1.00 88.88 82 CYS A O 1
ATOM 581 N N . ASP A 1 83 ? 7.312 -6.536 -19.583 1.00 82.56 83 ASP A N 1
ATOM 582 C CA . ASP A 1 83 ? 6.676 -6.570 -18.267 1.00 82.56 83 ASP A CA 1
ATOM 583 C C . ASP A 1 83 ? 5.891 -7.881 -18.102 1.00 82.56 83 ASP A C 1
ATOM 585 O O . ASP A 1 83 ? 4.812 -8.052 -18.684 1.00 82.56 83 ASP A O 1
ATOM 589 N N . ASP A 1 84 ? 6.455 -8.830 -17.353 1.00 79.06 84 ASP A N 1
ATOM 590 C CA . ASP A 1 84 ? 5.799 -10.103 -17.024 1.00 79.06 84 ASP A CA 1
ATOM 591 C C . ASP A 1 84 ? 4.901 -9.996 -15.788 1.00 79.06 84 ASP A C 1
ATOM 593 O O . ASP A 1 84 ? 4.252 -10.973 -15.402 1.00 79.06 84 ASP A O 1
ATOM 597 N N . LYS A 1 85 ? 4.814 -8.791 -15.212 1.00 73.31 85 LYS A N 1
ATOM 598 C CA . LYS A 1 85 ? 4.125 -8.476 -13.963 1.00 73.31 85 LYS A CA 1
ATOM 599 C C . LYS A 1 85 ? 4.693 -9.210 -12.749 1.00 73.31 85 LYS A C 1
ATOM 601 O O . LYS A 1 85 ? 4.068 -9.164 -11.684 1.00 73.31 85 LYS A O 1
ATOM 606 N N . ASP A 1 86 ? 5.855 -9.848 -12.866 1.00 73.25 86 ASP A N 1
ATOM 607 C CA . ASP A 1 86 ? 6.605 -10.316 -11.717 1.00 73.25 86 ASP A CA 1
ATOM 608 C C . ASP A 1 86 ? 7.366 -9.129 -11.119 1.00 73.25 86 ASP A C 1
ATOM 610 O O . ASP A 1 86 ? 8.280 -8.532 -11.673 1.00 73.25 86 ASP A O 1
ATOM 614 N N . ARG A 1 87 ? 6.958 -8.741 -9.915 1.00 72.12 87 ARG A N 1
ATOM 615 C CA . ARG A 1 87 ? 7.553 -7.600 -9.209 1.00 72.12 87 ARG A CA 1
ATOM 616 C C . ARG A 1 87 ? 8.970 -7.903 -8.719 1.00 72.12 87 ARG A C 1
ATOM 618 O O . ARG A 1 87 ? 9.647 -6.990 -8.246 1.00 72.12 87 ARG A O 1
ATOM 625 N N . CYS A 1 88 ? 9.368 -9.174 -8.780 1.00 78.19 88 CYS A N 1
ATOM 626 C CA . CYS A 1 88 ? 10.690 -9.667 -8.449 1.00 78.19 88 CYS A CA 1
ATOM 627 C C . CYS A 1 88 ? 11.652 -9.706 -9.625 1.00 78.19 88 CYS A C 1
ATOM 629 O O . CYS A 1 88 ? 12.808 -10.086 -9.427 1.00 78.19 88 CYS A O 1
ATOM 631 N N . THR A 1 89 ? 11.228 -9.296 -10.814 1.00 82.75 89 THR A N 1
ATOM 632 C CA . THR A 1 89 ? 12.094 -9.197 -11.979 1.00 82.75 89 THR A CA 1
ATOM 633 C C . THR A 1 89 ? 12.274 -7.740 -12.389 1.00 82.75 89 THR A C 1
ATOM 635 O O . THR A 1 89 ? 11.373 -6.907 -12.321 1.00 82.75 89 THR A O 1
ATOM 638 N N . THR A 1 90 ? 13.492 -7.405 -12.804 1.00 87.94 90 THR A N 1
ATOM 639 C CA . THR A 1 90 ? 13.731 -6.234 -13.642 1.00 87.94 90 THR A CA 1
ATOM 640 C C . THR A 1 90 ? 13.643 -6.678 -15.091 1.00 87.94 90 THR A C 1
ATOM 642 O O . THR A 1 90 ? 14.510 -7.411 -15.589 1.00 87.94 90 THR A O 1
ATOM 645 N N . ASP A 1 91 ? 12.603 -6.196 -15.763 1.00 90.19 91 ASP A N 1
ATOM 646 C CA . ASP A 1 91 ? 12.326 -6.527 -17.151 1.00 90.19 91 ASP A CA 1
ATOM 647 C C . ASP A 1 91 ? 13.014 -5.550 -18.094 1.00 90.19 91 ASP A C 1
ATOM 649 O O . ASP A 1 91 ? 12.894 -4.323 -18.010 1.00 90.19 91 ASP A O 1
ATOM 653 N N . SER A 1 92 ? 13.775 -6.112 -19.024 1.00 94.12 92 SER A N 1
ATOM 654 C CA . SER A 1 92 ? 14.511 -5.344 -20.012 1.00 94.12 92 SER A CA 1
ATOM 655 C C . SER A 1 92 ? 14.374 -5.961 -21.388 1.00 94.12 92 SER A C 1
ATOM 657 O O . SER A 1 92 ? 14.445 -7.176 -21.569 1.00 94.12 92 SER A O 1
ATOM 659 N N . CYS A 1 93 ? 14.212 -5.096 -22.381 1.00 94.19 93 CYS A N 1
ATOM 660 C CA . CYS A 1 93 ? 14.277 -5.498 -23.765 1.00 94.19 93 CYS A CA 1
ATOM 661 C C . CYS A 1 93 ? 15.705 -5.336 -24.282 1.00 94.19 93 CYS A C 1
ATOM 663 O O . CYS A 1 93 ? 16.232 -4.225 -24.350 1.00 94.19 93 CYS A O 1
ATOM 665 N N . SER A 1 94 ? 16.339 -6.438 -24.678 1.00 92.94 94 SER A N 1
ATOM 666 C CA . SER A 1 94 ? 17.709 -6.437 -25.186 1.00 92.94 94 SER A CA 1
ATOM 667 C C . SER A 1 94 ? 17.780 -7.193 -26.506 1.00 92.94 94 SER A C 1
ATOM 669 O O . SER A 1 94 ? 17.502 -8.386 -26.559 1.00 92.94 94 SER A O 1
ATOM 671 N N . ALA A 1 95 ? 18.152 -6.488 -27.580 1.00 90.12 95 ALA A N 1
ATOM 672 C CA . ALA A 1 95 ? 18.283 -7.047 -28.931 1.00 90.12 95 ALA A CA 1
ATOM 673 C C . ALA A 1 95 ? 17.024 -7.786 -29.432 1.00 90.12 95 ALA A C 1
ATOM 675 O O . ALA A 1 95 ? 17.120 -8.818 -30.092 1.00 90.12 95 ALA A O 1
ATOM 676 N N . GLY A 1 96 ? 15.839 -7.264 -29.107 1.00 90.56 96 GLY A N 1
ATOM 677 C CA . GLY A 1 96 ? 14.580 -7.893 -29.495 1.00 90.56 96 GLY A CA 1
ATOM 678 C C . GLY A 1 96 ? 14.133 -9.031 -28.583 1.00 90.56 96 GLY A C 1
ATOM 679 O O . GLY A 1 96 ? 13.136 -9.667 -28.891 1.00 90.56 96 GLY A O 1
ATOM 680 N N . VAL A 1 97 ? 14.826 -9.299 -27.473 1.00 91.00 97 VAL A N 1
ATOM 681 C CA . VAL A 1 97 ? 14.508 -10.396 -26.549 1.00 91.00 97 VAL A CA 1
ATOM 682 C C . VAL A 1 97 ? 14.250 -9.852 -25.149 1.00 91.00 97 VAL A C 1
ATOM 684 O O . VAL A 1 97 ? 15.016 -9.023 -24.648 1.00 91.00 97 VAL A O 1
ATOM 687 N N . CYS A 1 98 ? 13.186 -10.340 -24.514 1.00 93.00 98 CYS A N 1
ATOM 688 C CA . CYS A 1 98 ? 12.890 -10.022 -23.124 1.00 93.00 98 CYS A CA 1
ATOM 689 C C . CYS A 1 98 ? 13.839 -10.748 -22.175 1.00 93.00 98 CYS A C 1
ATOM 691 O O . CYS A 1 98 ? 14.095 -11.946 -22.311 1.00 93.00 98 CYS A O 1
ATOM 693 N N . LYS A 1 99 ? 14.387 -9.987 -21.231 1.00 92.75 99 LYS A N 1
ATOM 694 C CA . LYS A 1 99 ? 15.194 -10.476 -20.120 1.00 92.75 99 LYS A CA 1
ATOM 695 C C . LYS A 1 99 ? 14.541 -10.036 -18.823 1.00 92.75 99 LYS A C 1
ATOM 697 O O . LYS A 1 99 ? 14.515 -8.840 -18.538 1.00 92.75 99 LYS A O 1
ATOM 702 N N . ASN A 1 100 ? 14.124 -11.019 -18.042 1.00 88.62 100 ASN A N 1
ATOM 703 C CA . ASN A 1 100 ? 13.408 -10.846 -16.790 1.00 88.62 100 ASN A CA 1
ATOM 704 C C . ASN A 1 100 ? 14.395 -11.258 -15.700 1.00 88.62 100 ASN A C 1
ATOM 706 O O . ASN A 1 100 ? 14.638 -12.444 -15.471 1.00 88.62 100 ASN A O 1
ATOM 710 N N . THR A 1 101 ? 15.125 -10.277 -15.170 1.00 89.44 101 THR A N 1
ATOM 711 C CA . THR A 1 101 ? 16.272 -10.533 -14.287 1.00 89.44 101 THR A CA 1
ATOM 712 C C . THR A 1 101 ? 15.796 -10.545 -12.843 1.00 89.44 101 THR A C 1
ATOM 714 O O . THR A 1 101 ? 15.325 -9.503 -12.400 1.00 89.44 101 THR A O 1
ATOM 717 N N . PRO A 1 102 ? 15.936 -11.653 -12.093 1.00 84.31 102 PRO A N 1
ATOM 718 C CA . PRO A 1 102 ? 15.555 -11.674 -10.688 1.00 84.31 102 PRO A CA 1
ATOM 719 C C . PRO A 1 102 ? 16.316 -10.614 -9.889 1.00 84.31 102 PRO A C 1
ATOM 721 O O . PRO A 1 102 ? 17.546 -10.534 -9.961 1.00 84.31 102 PRO A O 1
ATOM 724 N N . GLU A 1 103 ? 15.591 -9.821 -9.114 1.00 81.62 103 GLU A N 1
ATOM 725 C CA . GLU A 1 103 ? 16.170 -8.852 -8.194 1.00 81.62 103 GLU A CA 1
ATOM 726 C C . GLU A 1 103 ? 16.735 -9.575 -6.954 1.00 81.62 103 GLU A C 1
ATOM 728 O O . GLU A 1 103 ? 16.021 -10.374 -6.340 1.00 81.62 103 GLU A O 1
ATOM 733 N N . PRO A 1 104 ? 17.992 -9.312 -6.535 1.00 71.50 104 PRO A N 1
ATOM 734 C CA . PRO A 1 104 ? 18.663 -10.055 -5.456 1.00 71.50 104 PRO A CA 1
ATOM 735 C C . PRO A 1 104 ? 17.939 -10.002 -4.105 1.00 71.50 104 PRO A C 1
ATOM 737 O O . PRO A 1 104 ? 18.020 -10.944 -3.319 1.00 71.50 104 PRO A O 1
ATOM 740 N N . ASP A 1 105 ? 17.226 -8.904 -3.850 1.00 66.38 105 ASP A N 1
ATOM 741 C CA . ASP A 1 105 ? 16.452 -8.689 -2.625 1.00 66.38 105 ASP A CA 1
ATOM 742 C C . ASP A 1 105 ? 15.013 -9.210 -2.730 1.00 66.38 105 ASP A C 1
ATOM 744 O O . ASP A 1 105 ? 14.295 -9.199 -1.729 1.00 66.38 105 ASP A O 1
ATOM 748 N N . CYS A 1 106 ? 14.606 -9.703 -3.905 1.00 70.25 106 CYS A N 1
ATOM 749 C CA . CYS A 1 106 ? 13.315 -10.343 -4.133 1.00 70.25 106 CYS A CA 1
ATOM 750 C C . CYS A 1 106 ? 13.397 -11.856 -3.939 1.00 70.25 106 CYS A C 1
ATOM 752 O O . CYS A 1 106 ? 12.805 -12.654 -4.667 1.00 70.25 106 CYS A O 1
ATOM 754 N N . ALA A 1 107 ? 14.131 -12.271 -2.904 1.00 59.91 107 ALA A N 1
ATOM 755 C CA . ALA A 1 107 ? 13.801 -13.528 -2.268 1.00 59.91 107 ALA A CA 1
ATOM 756 C C . ALA A 1 107 ? 12.318 -13.429 -1.909 1.00 59.91 107 ALA A C 1
ATOM 758 O O . ALA A 1 107 ? 11.939 -12.552 -1.137 1.00 59.91 107 ALA A O 1
ATOM 759 N N . VAL A 1 108 ? 11.501 -14.293 -2.511 1.00 52.12 108 VAL A N 1
ATOM 760 C CA . VAL A 1 108 ? 10.066 -14.460 -2.260 1.00 52.12 108 VAL A CA 1
ATOM 761 C C . VAL A 1 108 ? 9.883 -14.939 -0.821 1.00 52.12 108 VAL A C 1
ATOM 763 O O . VAL A 1 108 ? 9.512 -16.072 -0.537 1.00 52.12 108 VAL A O 1
ATOM 766 N N . SER A 1 109 ? 10.239 -14.087 0.126 1.00 47.28 109 SER A N 1
ATOM 767 C CA . SER A 1 109 ? 9.920 -14.261 1.509 1.00 47.28 109 SER A CA 1
ATOM 768 C C . SER A 1 109 ? 8.528 -13.688 1.636 1.00 47.28 109 SER A C 1
ATOM 770 O O . SER A 1 109 ? 8.304 -12.489 1.473 1.00 47.28 109 SER A O 1
ATOM 772 N N . THR A 1 110 ? 7.577 -14.543 1.972 1.00 53.50 110 THR A N 1
ATOM 773 C CA . THR A 1 110 ? 6.289 -14.151 2.554 1.00 53.50 110 THR A CA 1
ATOM 774 C C . THR A 1 110 ? 6.426 -13.106 3.678 1.00 53.50 110 THR A C 1
ATOM 776 O O . THR A 1 110 ? 5.442 -12.489 4.059 1.00 53.50 110 THR A O 1
ATOM 779 N N . GLU A 1 111 ? 7.636 -12.872 4.198 1.00 52.53 111 GLU A N 1
ATOM 780 C CA . GLU A 1 111 ? 7.995 -11.835 5.168 1.00 52.53 111 GLU A CA 1
ATOM 781 C C . GLU A 1 111 ? 8.086 -10.412 4.591 1.00 52.53 111 GLU A C 1
ATOM 783 O O . GLU A 1 111 ? 7.993 -9.452 5.348 1.00 52.53 111 GLU A O 1
ATOM 788 N N . GLN A 1 112 ? 8.260 -10.246 3.276 1.00 66.38 112 GLN A N 1
ATOM 789 C CA . GLN A 1 112 ? 8.379 -8.920 2.665 1.00 66.38 112 GLN A CA 1
ATOM 790 C C . GLN A 1 112 ? 7.058 -8.381 2.133 1.00 66.38 112 GLN A C 1
ATOM 792 O O . GLN A 1 112 ? 6.993 -7.180 1.876 1.00 66.38 112 GLN A O 1
ATOM 797 N N . GLN A 1 113 ? 6.025 -9.220 1.977 1.00 79.06 113 GLN A N 1
ATOM 798 C CA . GLN A 1 113 ? 4.699 -8.740 1.597 1.00 79.06 113 GLN A CA 1
ATOM 799 C C . GLN A 1 113 ? 4.227 -7.681 2.597 1.00 79.06 113 GLN A C 1
ATOM 801 O O . GLN A 1 113 ? 4.446 -7.827 3.804 1.00 79.06 113 GLN A O 1
ATOM 806 N N . PRO A 1 114 ? 3.590 -6.603 2.123 1.00 85.94 114 PRO A N 1
ATOM 807 C CA . PRO A 1 114 ? 3.140 -5.564 3.007 1.00 85.94 114 PRO A CA 1
ATOM 808 C C . PRO A 1 114 ? 2.104 -6.138 3.945 1.00 85.94 114 PRO A C 1
ATOM 810 O O . PRO A 1 114 ? 1.161 -6.825 3.552 1.00 85.94 114 PRO A O 1
ATOM 813 N N . LYS A 1 115 ? 2.316 -5.853 5.216 1.00 91.12 115 LYS A N 1
ATOM 814 C CA . LYS A 1 115 ? 1.583 -6.471 6.299 1.00 91.12 115 LYS A CA 1
ATOM 815 C C . LYS A 1 115 ? 0.761 -5.419 7.011 1.00 91.12 115 LYS A C 1
ATOM 817 O O . LYS A 1 115 ? 1.238 -4.309 7.247 1.00 91.12 115 LYS A O 1
ATOM 822 N N . ILE A 1 116 ? -0.451 -5.786 7.410 1.00 91.44 116 ILE A N 1
ATOM 823 C CA . ILE A 1 116 ? -1.184 -5.007 8.401 1.00 91.44 116 ILE A CA 1
ATOM 824 C C . ILE A 1 116 ? -0.471 -5.190 9.744 1.00 91.44 116 ILE A C 1
ATOM 826 O O . ILE A 1 116 ? -0.372 -6.302 10.261 1.00 91.44 116 ILE A O 1
ATOM 830 N N . VAL A 1 117 ? 0.071 -4.105 10.290 1.00 92.88 117 VAL A N 1
ATOM 831 C CA . VAL A 1 117 ? 0.892 -4.119 11.513 1.00 92.88 117 VAL A CA 1
ATOM 832 C C . VAL A 1 117 ? 0.188 -3.524 12.721 1.00 92.88 117 VAL A C 1
ATOM 834 O O . VAL A 1 117 ? 0.617 -3.761 13.847 1.00 92.88 117 VAL A O 1
ATOM 837 N N . ALA A 1 11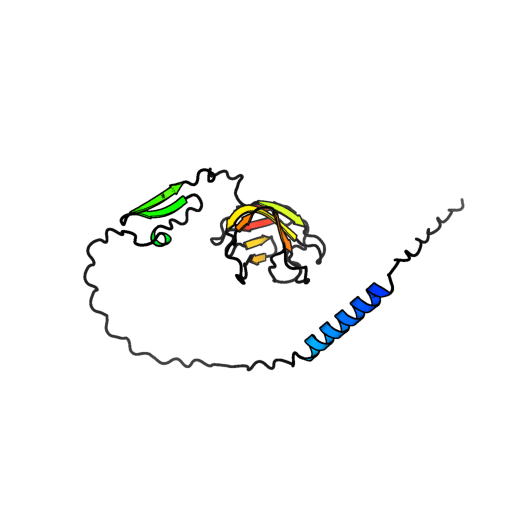8 ? -0.882 -2.767 12.503 1.00 90.19 118 ALA A N 1
ATOM 838 C CA . ALA A 1 118 ? -1.785 -2.353 13.562 1.00 90.19 118 ALA A CA 1
ATOM 839 C C . ALA A 1 118 ? -3.152 -2.016 12.975 1.00 90.19 118 ALA A C 1
ATOM 841 O O . ALA A 1 118 ? -3.255 -1.543 11.842 1.00 90.19 118 ALA A O 1
ATOM 842 N N . VAL A 1 119 ? -4.187 -2.198 13.780 1.00 88.38 119 VAL A N 1
ATOM 843 C CA . VAL A 1 119 ? -5.542 -1.743 13.495 1.00 88.38 119 VAL A CA 1
ATOM 844 C C . VAL A 1 119 ? -6.087 -1.068 14.746 1.00 88.38 119 VAL A C 1
ATOM 846 O O . VAL A 1 119 ? -5.768 -1.472 15.863 1.00 88.38 119 VAL A O 1
ATOM 849 N N . ASN A 1 120 ? -6.874 -0.018 14.560 1.00 86.12 120 ASN A N 1
ATOM 850 C CA . ASN A 1 120 ? -7.675 0.579 15.614 1.00 86.12 120 ASN A CA 1
ATOM 851 C C . ASN A 1 120 ? -9.096 0.737 15.092 1.00 86.12 120 ASN A C 1
ATOM 853 O O . ASN A 1 120 ? -9.349 1.513 14.173 1.00 86.12 120 ASN A O 1
ATOM 857 N N . PHE A 1 121 ? -9.999 -0.014 15.703 1.00 79.06 121 PHE A N 1
ATOM 858 C CA . PHE A 1 121 ? -11.428 -0.059 15.406 1.00 79.06 121 PHE A CA 1
ATOM 859 C C . PHE A 1 121 ? -12.246 0.773 16.408 1.00 79.06 121 PHE A C 1
ATOM 861 O O . PHE A 1 121 ? -13.419 0.515 16.663 1.00 79.06 121 PHE A O 1
ATOM 868 N N . GLY A 1 122 ? -11.589 1.754 17.036 1.00 69.56 122 GLY A N 1
ATOM 869 C CA . GLY A 1 122 ? -12.151 2.599 18.081 1.00 69.56 122 GLY A CA 1
ATOM 870 C C . GLY A 1 122 ? -13.282 3.523 17.620 1.00 69.56 122 GLY A C 1
ATOM 871 O O . GLY A 1 122 ? -13.774 3.485 16.497 1.00 69.56 122 GLY A O 1
ATOM 872 N N . SER A 1 123 ? -13.719 4.400 18.520 1.00 64.56 123 SER A N 1
ATOM 873 C CA . SER A 1 123 ? -14.827 5.319 18.261 1.00 64.56 123 SER A CA 1
ATOM 874 C C . SER A 1 123 ? -14.461 6.384 17.220 1.00 64.56 123 SER A C 1
ATOM 876 O O . SER A 1 123 ? -13.685 7.268 17.555 1.00 64.56 123 SER A O 1
ATOM 878 N N . LYS A 1 124 ? -15.063 6.318 16.019 1.00 66.06 124 LYS A N 1
ATOM 879 C CA . LYS A 1 124 ? -15.279 7.327 14.939 1.00 66.06 124 LYS A CA 1
ATOM 880 C C . LYS A 1 124 ? -14.165 8.308 14.519 1.00 66.06 124 LYS A C 1
ATOM 882 O O . LYS A 1 124 ? -14.167 8.705 13.356 1.00 66.06 124 LYS A O 1
ATOM 887 N N . GLU A 1 125 ? -13.275 8.754 15.396 1.00 66.31 125 GLU A N 1
ATOM 888 C CA . GLU A 1 125 ? -12.267 9.786 15.119 1.00 66.31 125 GLU A CA 1
ATOM 889 C C . GLU A 1 125 ? -10.830 9.236 15.101 1.00 66.31 125 GLU A C 1
ATOM 891 O O . GLU A 1 125 ? -9.993 9.805 14.405 1.00 66.31 125 GLU A O 1
ATOM 896 N N . ASP A 1 126 ? -10.583 8.075 15.721 1.00 72.56 126 ASP A N 1
ATOM 897 C CA . ASP A 1 126 ? -9.249 7.450 15.823 1.00 72.56 126 ASP A CA 1
ATOM 898 C C . ASP A 1 126 ? -9.127 6.113 15.066 1.00 72.56 126 ASP A C 1
ATOM 900 O O . ASP A 1 126 ? -8.211 5.323 15.311 1.00 72.56 126 ASP A O 1
ATOM 904 N N . GLU A 1 127 ? -10.060 5.835 14.155 1.00 81.62 127 GLU A N 1
ATOM 905 C CA . GLU A 1 127 ? -10.065 4.610 13.356 1.00 81.62 127 GLU A CA 1
ATOM 906 C C . GLU A 1 127 ? -8.907 4.605 12.340 1.00 81.62 127 GLU A C 1
ATOM 908 O O . GLU A 1 127 ? -8.801 5.501 11.491 1.00 81.62 127 GLU A O 1
ATOM 913 N N . PHE A 1 128 ? -8.039 3.589 12.406 1.00 84.88 128 PHE A N 1
ATOM 914 C CA . PHE A 1 128 ? -6.912 3.467 11.482 1.00 84.88 128 PHE A CA 1
ATOM 915 C C . PHE A 1 128 ? -6.513 2.026 11.171 1.00 84.88 128 PHE A C 1
ATOM 917 O O . PHE A 1 128 ? -6.720 1.102 11.956 1.00 84.88 128 PHE A O 1
ATOM 924 N N . VAL A 1 129 ? -5.821 1.866 10.044 1.00 87.69 129 VAL A N 1
ATOM 925 C CA . VAL A 1 129 ? -5.054 0.667 9.697 1.00 87.69 129 VAL A CA 1
ATOM 926 C C . VAL A 1 129 ? -3.630 1.084 9.371 1.00 87.69 129 VAL A C 1
ATOM 928 O O . VAL A 1 129 ? -3.400 1.970 8.549 1.00 87.69 129 VAL A O 1
ATOM 931 N N . GLN A 1 130 ? -2.658 0.456 10.024 1.00 90.31 130 GLN A N 1
ATOM 932 C CA . GLN A 1 130 ? -1.251 0.610 9.694 1.00 90.31 130 GLN A CA 1
ATOM 933 C C . GLN A 1 130 ? -0.796 -0.541 8.820 1.00 90.31 130 GLN A C 1
ATOM 935 O O . GLN A 1 130 ? -0.960 -1.705 9.184 1.00 90.31 130 GLN A O 1
ATOM 940 N N . ILE A 1 131 ? -0.168 -0.197 7.704 1.00 90.19 131 ILE A N 1
ATOM 941 C CA . ILE A 1 131 ? 0.491 -1.147 6.818 1.00 90.19 131 ILE A CA 1
ATOM 942 C C . ILE A 1 131 ? 1.986 -0.862 6.812 1.00 90.19 131 ILE A C 1
ATOM 944 O O . ILE A 1 131 ? 2.403 0.293 6.839 1.00 90.19 131 ILE A O 1
ATOM 948 N N . GLU A 1 132 ? 2.802 -1.900 6.792 1.00 88.12 132 GLU A N 1
ATOM 949 C CA . GLU A 1 132 ? 4.252 -1.782 6.674 1.00 88.12 132 GLU A CA 1
ATOM 950 C C . GLU A 1 132 ? 4.726 -2.612 5.495 1.00 88.12 132 GLU A C 1
ATOM 952 O O . GLU A 1 132 ? 4.264 -3.731 5.301 1.00 88.12 132 GLU A O 1
ATOM 957 N N . GLY A 1 133 ? 5.633 -2.056 4.702 1.00 85.19 133 GLY A N 1
ATOM 958 C CA . GLY A 1 133 ? 6.210 -2.736 3.553 1.00 85.19 133 GLY A CA 1
ATOM 959 C C . GLY A 1 133 ? 7.480 -2.045 3.084 1.00 85.19 133 GLY A C 1
ATOM 960 O O . GLY A 1 133 ? 7.768 -0.909 3.461 1.00 85.19 133 GLY A O 1
ATOM 961 N N . LYS A 1 134 ? 8.254 -2.728 2.246 1.00 84.31 134 LYS A N 1
ATOM 962 C CA . LYS A 1 134 ? 9.477 -2.191 1.648 1.00 84.31 134 LYS A CA 1
ATOM 963 C C . LYS A 1 134 ? 9.412 -2.323 0.131 1.00 84.31 134 LYS A C 1
ATOM 965 O O . LYS A 1 134 ? 9.369 -3.433 -0.379 1.00 84.31 134 LYS A O 1
ATOM 970 N N . ASN A 1 135 ? 9.424 -1.194 -0.575 1.00 79.00 135 ASN A N 1
ATOM 971 C CA . ASN A 1 135 ? 9.387 -1.099 -2.039 1.00 79.00 135 ASN A CA 1
ATOM 972 C C . ASN A 1 135 ? 8.147 -1.703 -2.727 1.00 79.00 135 ASN A C 1
ATOM 974 O O . ASN A 1 135 ? 8.214 -2.076 -3.896 1.00 79.00 135 ASN A O 1
ATOM 978 N N . TRP A 1 136 ? 6.994 -1.726 -2.057 1.00 78.25 136 TRP A N 1
ATOM 979 C CA . TRP A 1 136 ? 5.762 -2.277 -2.637 1.00 78.25 136 TRP A CA 1
ATOM 980 C C . TRP A 1 136 ? 4.929 -1.223 -3.323 1.00 78.25 136 TRP A C 1
ATOM 982 O O . TRP A 1 136 ? 4.468 -0.307 -2.644 1.00 78.25 136 TRP A O 1
ATOM 992 N N . TYR A 1 137 ? 4.680 -1.353 -4.630 1.00 78.06 137 TYR A N 1
ATOM 993 C CA . TYR A 1 137 ? 3.719 -0.442 -5.235 1.00 78.06 137 TYR A CA 1
ATOM 994 C C . TYR A 1 137 ? 2.301 -0.839 -4.878 1.00 78.06 137 TYR A C 1
ATOM 996 O O . TYR A 1 137 ? 1.917 -2.000 -4.995 1.00 78.06 137 TYR A O 1
ATOM 1004 N N . VAL A 1 138 ? 1.536 0.171 -4.504 1.00 76.50 138 VAL A N 1
ATOM 1005 C CA . VAL A 1 138 ? 0.132 0.036 -4.167 1.00 76.50 138 VAL A CA 1
ATOM 1006 C C . VAL A 1 138 ? -0.647 0.712 -5.276 1.00 76.50 138 VAL A C 1
ATOM 1008 O O . VAL A 1 138 ? -0.538 1.926 -5.462 1.00 76.50 138 VAL A O 1
ATOM 1011 N N . ASP A 1 139 ? -1.409 -0.070 -6.027 1.00 78.25 139 ASP A N 1
ATOM 1012 C CA . ASP A 1 139 ? -2.317 0.449 -7.040 1.00 78.25 139 ASP A CA 1
ATOM 1013 C C . ASP A 1 139 ? -3.671 -0.225 -6.869 1.00 78.25 139 ASP A C 1
ATOM 1015 O O . ASP A 1 139 ? -3.772 -1.437 -6.954 1.00 78.25 139 ASP A O 1
ATOM 1019 N N . ASN A 1 140 ? -4.711 0.552 -6.571 1.00 77.50 140 ASN A N 1
ATOM 1020 C CA . ASN A 1 140 ? -6.078 0.054 -6.373 1.00 77.50 140 ASN A CA 1
ATOM 1021 C C . ASN A 1 140 ? -6.237 -1.076 -5.336 1.00 77.50 140 ASN A C 1
ATOM 1023 O O . ASN A 1 140 ? -7.148 -1.892 -5.454 1.00 77.50 140 ASN A O 1
ATOM 1027 N N . TRP A 1 141 ? -5.394 -1.115 -4.305 1.00 85.62 141 TRP A N 1
ATOM 1028 C CA . TRP A 1 141 ? -5.546 -2.088 -3.222 1.00 85.62 141 TRP A CA 1
ATOM 1029 C C . TRP A 1 141 ? -6.791 -1.818 -2.393 1.00 85.62 141 TRP A C 1
ATOM 1031 O O . TRP A 1 141 ? -7.305 -0.699 -2.350 1.00 85.62 141 TRP A O 1
ATOM 1041 N N . VAL A 1 142 ? -7.262 -2.843 -1.694 1.00 85.69 142 VAL A N 1
ATOM 1042 C CA . VAL A 1 142 ? -8.494 -2.771 -0.909 1.00 85.69 142 VAL A CA 1
ATOM 1043 C C . VAL A 1 142 ? -8.227 -3.249 0.510 1.00 85.69 142 VAL A C 1
ATOM 1045 O O . VAL A 1 142 ? -7.628 -4.299 0.713 1.00 85.69 142 VAL A O 1
ATOM 1048 N N . ILE A 1 143 ? -8.698 -2.498 1.504 1.00 87.12 143 ILE A N 1
ATOM 1049 C CA . ILE A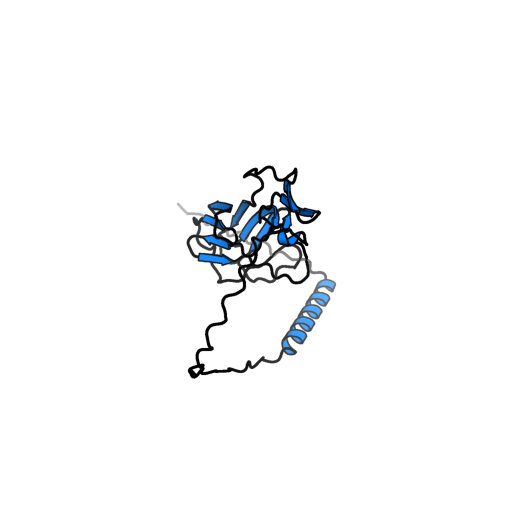 1 143 ? -8.853 -2.998 2.872 1.00 87.12 143 ILE A CA 1
ATOM 1050 C C . ILE A 1 143 ? -10.321 -3.339 3.076 1.00 87.12 143 ILE A C 1
ATOM 1052 O O . ILE A 1 143 ? -11.181 -2.471 2.970 1.00 87.12 143 ILE A O 1
ATOM 1056 N N . THR A 1 144 ? -10.617 -4.593 3.384 1.00 86.38 144 THR A N 1
ATOM 1057 C CA . THR A 1 144 ? -11.981 -5.061 3.647 1.00 86.38 144 THR A CA 1
ATOM 1058 C C . THR A 1 144 ? -12.140 -5.494 5.094 1.00 86.38 144 THR A C 1
ATOM 1060 O O . THR A 1 144 ? -11.180 -5.967 5.703 1.00 86.38 144 THR A O 1
ATOM 1063 N N . ASN A 1 145 ? -13.355 -5.395 5.618 1.00 82.81 145 ASN A N 1
ATOM 1064 C CA . ASN A 1 145 ? -13.757 -6.012 6.881 1.00 82.81 145 ASN A CA 1
ATOM 1065 C C . ASN A 1 145 ? -15.172 -6.605 6.764 1.00 82.81 145 ASN A C 1
ATOM 1067 O O . ASN A 1 145 ? -15.727 -6.678 5.668 1.00 82.81 145 ASN A O 1
ATOM 1071 N N . GLY A 1 146 ? -15.764 -7.031 7.885 1.00 79.12 146 GLY A N 1
ATOM 1072 C CA . GLY A 1 146 ? -17.118 -7.596 7.916 1.00 79.12 146 GLY A CA 1
ATOM 1073 C C . GLY A 1 146 ? -18.222 -6.641 7.438 1.00 79.12 146 GLY A C 1
ATOM 1074 O O . GLY A 1 146 ? -19.302 -7.098 7.068 1.00 79.12 146 GLY A O 1
ATOM 1075 N N . LYS A 1 147 ? -17.958 -5.329 7.398 1.00 76.06 147 LYS A N 1
ATOM 1076 C CA . LYS A 1 147 ? -18.931 -4.285 7.043 1.00 76.06 147 LYS A CA 1
ATOM 1077 C C . LYS A 1 147 ? -18.802 -3.748 5.624 1.00 76.06 147 LYS A C 1
ATOM 1079 O O . LYS A 1 147 ? -19.754 -3.146 5.126 1.00 76.06 147 LYS A O 1
ATOM 1084 N N . GLY A 1 148 ? -17.659 -3.931 4.969 1.00 75.88 148 GLY A N 1
ATOM 1085 C CA . GLY A 1 148 ? -17.495 -3.516 3.581 1.00 75.88 148 GLY A CA 1
ATOM 1086 C C . GLY A 1 148 ? -16.049 -3.443 3.111 1.00 75.88 148 GLY A C 1
ATOM 1087 O O . GLY A 1 148 ? -15.169 -4.148 3.603 1.00 75.88 148 GLY A O 1
ATOM 1088 N N . GLU A 1 149 ? -15.808 -2.531 2.164 1.00 79.56 149 GLU A N 1
ATOM 1089 C CA . GLU A 1 149 ? -14.510 -2.322 1.528 1.00 79.56 149 GLU A CA 1
ATOM 1090 C C . GLU A 1 149 ? -14.088 -0.836 1.494 1.00 79.56 149 GLU A C 1
ATOM 1092 O O . GLU A 1 149 ? -14.867 0.044 1.118 1.00 79.56 149 GLU A O 1
ATOM 1097 N N . VAL A 1 150 ? -12.826 -0.565 1.840 1.00 73.44 150 VAL A N 1
ATOM 1098 C CA . VAL A 1 150 ? -12.128 0.722 1.707 1.00 73.44 150 VAL A CA 1
ATOM 1099 C C . VAL A 1 150 ? -11.083 0.591 0.607 1.00 73.44 150 VAL A C 1
ATOM 1101 O O . VAL A 1 150 ? -10.134 -0.184 0.701 1.00 73.44 150 VAL A O 1
ATOM 1104 N N . LEU A 1 151 ? -11.251 1.378 -0.447 1.00 72.56 151 LEU A N 1
ATOM 1105 C CA . LEU A 1 151 ? -10.392 1.356 -1.624 1.00 72.56 151 LEU A CA 1
ATOM 1106 C C . LEU A 1 151 ? -9.183 2.281 -1.443 1.00 72.56 151 LEU A C 1
ATOM 1108 O O . LEU A 1 151 ? -9.317 3.500 -1.521 1.00 72.56 151 LEU A O 1
ATOM 1112 N N . ILE A 1 152 ? -7.990 1.723 -1.288 1.00 72.19 152 ILE A N 1
ATOM 1113 C CA . ILE A 1 152 ? -6.744 2.486 -1.250 1.00 72.19 152 ILE A CA 1
ATOM 1114 C C . ILE A 1 152 ? -6.394 2.976 -2.657 1.00 72.19 152 ILE A C 1
ATOM 1116 O O . ILE A 1 152 ? -5.748 2.288 -3.447 1.00 72.19 152 ILE A O 1
ATOM 1120 N N . LYS A 1 153 ? -6.804 4.212 -2.961 1.00 66.06 153 LYS A N 1
ATOM 1121 C CA . LYS A 1 153 ? -6.407 4.925 -4.178 1.00 66.06 153 LYS A CA 1
ATOM 1122 C C . LYS A 1 153 ? -5.365 5.991 -3.890 1.00 66.06 153 LYS A C 1
ATOM 1124 O O . LYS A 1 153 ? -5.558 6.877 -3.061 1.00 66.06 153 LYS A O 1
ATOM 1129 N N . PHE A 1 154 ? -4.284 5.944 -4.655 1.00 64.12 154 PHE A N 1
ATOM 1130 C CA . PHE A 1 154 ? -3.274 6.990 -4.674 1.00 64.12 154 PHE A CA 1
ATOM 1131 C C . PHE A 1 154 ? -3.679 7.997 -5.731 1.00 64.12 154 PHE A C 1
ATOM 1133 O O . PHE A 1 154 ? -3.601 7.725 -6.928 1.00 64.12 154 PHE A O 1
ATOM 1140 N N . PHE A 1 155 ? -4.114 9.174 -5.290 1.00 53.72 155 PHE A N 1
ATOM 1141 C CA . PHE A 1 155 ? -4.238 10.309 -6.189 1.00 53.72 155 PHE A CA 1
ATOM 1142 C C . PHE A 1 155 ? -2.824 10.739 -6.567 1.00 53.72 155 PHE A C 1
ATOM 1144 O O . PHE A 1 155 ? -2.166 11.471 -5.825 1.00 53.72 155 PHE A O 1
ATOM 1151 N N . GLN A 1 156 ? -2.345 10.223 -7.701 1.00 49.62 156 GLN A N 1
ATOM 1152 C CA . GLN A 1 156 ? -1.136 10.694 -8.361 1.00 49.62 156 GLN A CA 1
ATOM 1153 C C . GLN A 1 156 ? -1.296 12.192 -8.576 1.00 49.62 156 GLN A C 1
ATOM 1155 O O . GLN A 1 156 ? -1.986 12.627 -9.492 1.00 49.62 156 GLN A O 1
ATOM 1160 N N . THR A 1 157 ? -0.733 12.986 -7.678 1.00 45.22 157 THR A N 1
ATOM 1161 C CA . THR A 1 157 ? -0.700 14.426 -7.878 1.00 45.22 157 THR A CA 1
ATOM 1162 C C . THR A 1 157 ? 0.692 14.822 -8.328 1.00 45.22 157 THR A C 1
ATOM 1164 O O . THR A 1 157 ? 0.771 15.397 -9.402 1.00 45.22 157 THR A O 1
ATOM 1167 N N . TYR A 1 158 ? 1.790 14.428 -7.661 1.00 45.09 158 TYR A N 1
ATOM 1168 C CA . TYR A 1 158 ? 3.131 14.868 -8.108 1.00 45.09 158 TYR A CA 1
ATOM 1169 C C . TYR A 1 158 ? 4.322 13.944 -7.781 1.00 45.09 158 TYR A C 1
ATOM 1171 O O . TYR A 1 158 ? 5.462 14.335 -8.020 1.00 45.09 158 TYR A O 1
ATOM 1179 N N . THR A 1 159 ? 4.118 12.734 -7.248 1.00 49.06 159 THR A N 1
ATOM 1180 C CA . THR A 1 159 ? 5.229 11.833 -6.876 1.00 49.06 159 THR A CA 1
ATOM 1181 C C . THR A 1 159 ? 5.195 10.548 -7.692 1.00 49.06 159 THR A C 1
ATOM 1183 O O . THR A 1 159 ? 4.204 9.824 -7.664 1.00 49.06 159 THR A O 1
ATOM 1186 N N . THR A 1 160 ? 6.299 10.230 -8.363 1.00 55.50 160 THR A N 1
ATOM 1187 C CA . THR A 1 160 ? 6.514 8.997 -9.141 1.00 55.50 160 THR A CA 1
ATOM 1188 C C . THR A 1 160 ? 6.636 7.730 -8.284 1.00 55.50 160 THR A C 1
ATOM 1190 O O . THR A 1 160 ? 6.806 6.639 -8.820 1.00 55.50 160 THR A O 1
ATOM 1193 N N . GLU A 1 161 ? 6.548 7.836 -6.956 1.00 62.25 161 GLU A N 1
ATOM 1194 C CA . GLU A 1 161 ? 6.740 6.718 -6.031 1.00 62.25 161 GLU A CA 1
ATOM 1195 C C . GLU A 1 161 ? 5.444 6.361 -5.292 1.00 62.25 161 GLU A C 1
ATOM 1197 O O . GLU A 1 161 ? 5.186 6.782 -4.164 1.00 62.25 161 GLU A O 1
ATOM 1202 N N . ASN A 1 162 ? 4.632 5.500 -5.909 1.00 70.88 162 ASN A N 1
ATOM 1203 C CA . ASN A 1 162 ? 3.514 4.822 -5.237 1.00 70.88 162 ASN A CA 1
ATOM 1204 C C . ASN A 1 162 ? 3.985 3.614 -4.411 1.00 70.88 162 ASN A C 1
ATOM 1206 O O . ASN A 1 162 ? 3.266 2.628 -4.301 1.00 70.88 162 ASN A O 1
ATOM 1210 N N . LYS A 1 163 ? 5.196 3.675 -3.846 1.00 77.12 163 LYS A N 1
ATOM 1211 C CA . LYS A 1 163 ? 5.811 2.574 -3.101 1.00 77.12 163 LYS A CA 1
ATOM 1212 C C . LYS A 1 163 ? 5.613 2.745 -1.598 1.00 77.12 163 LYS A C 1
ATOM 1214 O O . LYS A 1 163 ? 5.960 3.795 -1.063 1.00 77.12 163 LYS A O 1
ATOM 1219 N N . ILE A 1 164 ? 5.136 1.716 -0.900 1.00 77.12 164 ILE A N 1
ATOM 1220 C CA . ILE A 1 164 ? 5.275 1.617 0.556 1.00 77.12 164 ILE A CA 1
ATOM 1221 C C . ILE A 1 164 ? 6.750 1.376 0.851 1.00 77.12 164 ILE A C 1
ATOM 1223 O O . ILE A 1 164 ? 7.321 0.375 0.417 1.00 77.12 164 ILE A O 1
ATOM 1227 N N . ASN A 1 165 ? 7.359 2.296 1.591 1.00 81.56 16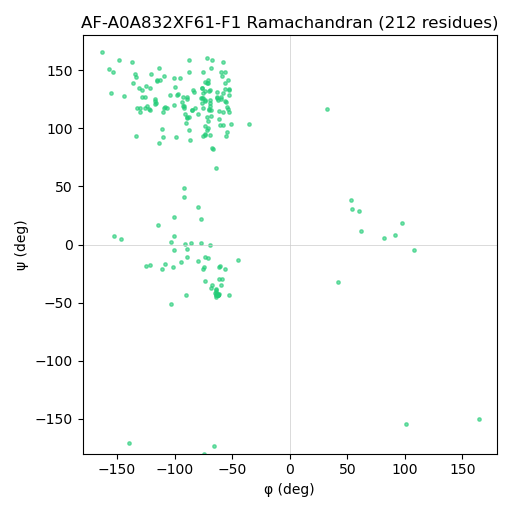5 ASN A N 1
ATOM 1228 C CA . ASN A 1 165 ? 8.703 2.142 2.125 1.00 81.56 165 ASN A CA 1
ATOM 1229 C C . ASN A 1 165 ? 8.694 2.562 3.601 1.00 81.56 165 ASN A C 1
ATOM 1231 O O . ASN A 1 165 ? 8.772 3.746 3.924 1.00 81.56 165 ASN A O 1
ATOM 1235 N N . GLY A 1 166 ? 8.505 1.584 4.484 1.00 84.25 166 GLY A N 1
ATOM 1236 C CA . GLY A 1 166 ? 8.262 1.764 5.911 1.00 84.25 166 GLY A CA 1
ATOM 1237 C C . GLY A 1 166 ? 6.786 1.619 6.285 1.00 84.25 166 GLY A C 1
ATOM 1238 O O . GLY A 1 166 ? 6.013 0.938 5.610 1.00 84.25 166 GLY A O 1
ATOM 1239 N N . LYS A 1 167 ? 6.400 2.257 7.391 1.00 87.88 167 LYS A N 1
ATOM 1240 C CA . LYS A 1 167 ? 5.050 2.188 7.959 1.00 87.88 167 LYS A CA 1
ATOM 1241 C C . LYS A 1 167 ? 4.173 3.329 7.446 1.00 87.88 167 LYS A C 1
ATOM 1243 O O . LYS A 1 167 ? 4.518 4.501 7.583 1.00 87.88 167 LYS A O 1
ATOM 1248 N N . TRP A 1 168 ? 3.010 2.987 6.911 1.00 86.12 168 TRP A N 1
ATOM 1249 C CA . TRP A 1 168 ? 1.939 3.908 6.540 1.00 86.12 168 TRP A CA 1
ATOM 1250 C C . TRP A 1 168 ? 0.765 3.750 7.497 1.00 86.12 168 TRP A C 1
ATOM 1252 O O . TRP A 1 168 ? 0.467 2.644 7.937 1.00 86.12 168 TRP A O 1
ATOM 1262 N N . THR A 1 169 ? 0.088 4.855 7.804 1.00 84.19 169 THR A N 1
ATOM 1263 C CA . THR A 1 169 ? -1.159 4.847 8.580 1.00 84.19 169 THR A CA 1
ATOM 1264 C C . THR A 1 169 ? -2.281 5.387 7.706 1.00 84.19 169 THR A C 1
ATOM 1266 O O . THR A 1 169 ? -2.174 6.488 7.166 1.00 84.19 169 THR A O 1
ATOM 1269 N N . ILE A 1 170 ? -3.334 4.593 7.552 1.00 80.50 170 ILE A N 1
ATOM 1270 C CA . ILE A 1 170 ? -4.525 4.911 6.771 1.00 80.50 170 ILE A CA 1
ATOM 1271 C C . ILE A 1 170 ? -5.645 5.192 7.764 1.00 80.50 170 ILE A C 1
ATOM 1273 O O . ILE A 1 170 ? -6.022 4.307 8.528 1.00 80.50 170 ILE A O 1
ATOM 1277 N N . TYR A 1 171 ? -6.165 6.414 7.743 1.00 77.25 171 TYR A N 1
ATOM 1278 C CA . TYR A 1 171 ? -7.301 6.832 8.561 1.00 77.25 171 TYR A CA 1
ATOM 1279 C C . TYR A 1 171 ? -8.579 6.829 7.718 1.00 77.25 171 TYR A C 1
ATOM 1281 O O . TYR A 1 171 ? -8.546 7.206 6.544 1.00 77.25 171 TYR A O 1
ATOM 1289 N N . THR A 1 172 ? -9.707 6.441 8.316 1.00 70.81 172 THR A N 1
ATOM 1290 C CA . THR A 1 172 ? -11.040 6.508 7.678 1.00 70.81 172 THR A CA 1
ATOM 1291 C C . THR A 1 172 ? -11.755 7.834 7.899 1.00 70.81 172 THR A C 1
ATOM 1293 O O . THR A 1 172 ? -12.767 8.104 7.249 1.00 70.81 172 THR A O 1
ATOM 1296 N N . SER A 1 173 ? -11.254 8.689 8.793 1.00 66.25 173 SER A N 1
ATOM 1297 C CA . SER A 1 173 ? -11.840 10.005 9.029 1.00 66.25 173 SER A CA 1
ATOM 1298 C C . SER A 1 173 ? -11.318 11.026 8.008 1.00 66.25 173 SER A C 1
ATOM 1300 O O . SER A 1 173 ? -10.123 11.143 7.747 1.00 66.25 173 SER A O 1
ATOM 1302 N N . CYS A 1 174 ? -12.225 11.810 7.418 1.00 57.69 174 CYS A N 1
ATOM 1303 C CA . CYS A 1 174 ? -11.885 12.882 6.472 1.00 57.69 174 CYS A CA 1
ATOM 1304 C C . CYS A 1 174 ? -11.343 14.150 7.165 1.00 57.69 174 CYS A C 1
ATOM 1306 O O . CYS A 1 174 ? -11.468 15.247 6.618 1.00 57.69 174 CYS A O 1
ATOM 1308 N N . ALA A 1 175 ? -10.818 14.040 8.389 1.00 52.78 175 ALA A N 1
ATOM 1309 C CA . ALA A 1 175 ? -10.258 15.188 9.084 1.00 52.78 175 ALA A CA 1
ATOM 1310 C C . ALA A 1 175 ? -8.953 15.603 8.394 1.00 52.78 175 ALA A C 1
ATOM 1312 O O . ALA A 1 175 ? -8.097 14.777 8.086 1.00 52.78 175 ALA A O 1
ATOM 1313 N N . SER A 1 176 ? -8.817 16.896 8.119 1.00 51.34 176 SER A N 1
ATOM 1314 C CA . SER A 1 176 ? -7.669 17.508 7.458 1.00 51.34 176 SER A CA 1
ATOM 1315 C C . SER A 1 176 ? -6.409 17.412 8.333 1.00 51.34 176 SER A C 1
ATOM 1317 O O . SER A 1 176 ? -6.058 18.364 9.027 1.00 51.34 176 SER A O 1
ATOM 1319 N N . LEU A 1 177 ? -5.716 16.268 8.316 1.00 50.09 177 LEU A N 1
ATOM 1320 C CA . LEU A 1 177 ? -4.391 16.116 8.931 1.00 50.09 177 LEU A CA 1
ATOM 1321 C C . LEU A 1 177 ? -3.297 16.510 7.918 1.00 50.09 177 LEU A C 1
ATOM 1323 O O . LEU A 1 177 ? -3.465 16.406 6.697 1.00 50.09 177 LEU A O 1
ATOM 1327 N N . SER A 1 178 ? -2.183 17.040 8.424 1.00 48.19 178 SER A N 1
ATOM 1328 C CA . SER A 1 178 ? -1.145 17.681 7.612 1.00 48.19 178 SER A CA 1
ATOM 1329 C C . SER A 1 178 ? -0.371 16.699 6.711 1.00 48.19 178 SER A C 1
ATOM 1331 O O . SER A 1 178 ? -0.246 15.501 6.964 1.00 48.19 178 SER A O 1
ATOM 1333 N N . THR A 1 179 ? 0.114 17.228 5.592 1.00 50.75 179 THR A N 1
ATOM 1334 C CA . THR A 1 179 ? 0.346 16.534 4.318 1.00 50.75 179 THR A CA 1
ATOM 1335 C C . THR A 1 179 ? 1.746 15.937 4.127 1.00 50.75 179 THR A C 1
ATOM 1337 O O . THR A 1 179 ? 2.345 16.144 3.077 1.00 50.75 179 THR A O 1
ATOM 1340 N N . SER A 1 180 ? 2.303 15.192 5.084 1.00 47.72 180 SER A N 1
ATOM 1341 C CA . SER A 1 180 ? 3.627 14.563 4.863 1.00 47.72 180 SER A CA 1
ATOM 1342 C C . SER A 1 180 ? 3.676 13.042 4.989 1.00 47.72 180 SER A C 1
ATOM 1344 O O . SER A 1 180 ? 4.618 12.441 4.483 1.00 47.72 180 SER A O 1
ATOM 1346 N N . THR A 1 181 ? 2.682 12.400 5.613 1.00 49.94 181 THR A N 1
ATOM 1347 C CA . THR A 1 181 ? 2.811 10.971 5.979 1.00 49.94 181 THR A CA 1
ATOM 1348 C C . THR A 1 181 ? 1.499 10.179 5.908 1.00 49.94 181 THR A C 1
ATOM 1350 O O . THR A 1 181 ? 1.463 9.006 6.270 1.00 49.94 181 THR A O 1
ATOM 1353 N N . ILE A 1 182 ? 0.407 10.801 5.450 1.00 53.78 182 ILE A N 1
ATOM 1354 C CA . ILE A 1 182 ? -0.945 10.234 5.529 1.00 53.78 182 ILE A CA 1
ATOM 1355 C C . ILE A 1 182 ? -1.591 10.286 4.146 1.00 53.78 182 ILE A C 1
ATOM 1357 O O . ILE A 1 182 ? -1.625 11.338 3.507 1.00 53.78 182 ILE A O 1
ATOM 1361 N N . LYS A 1 183 ? -2.088 9.140 3.674 1.00 58.41 183 LYS A N 1
ATOM 1362 C CA . LYS A 1 183 ? -2.804 9.016 2.402 1.00 58.41 183 LYS A CA 1
ATOM 1363 C C . LYS A 1 183 ? -4.228 8.556 2.706 1.00 58.41 183 LYS A C 1
ATOM 1365 O O . LYS A 1 183 ? -4.425 7.541 3.368 1.00 58.41 183 LYS A O 1
ATOM 1370 N N . TYR A 1 184 ? -5.201 9.361 2.289 1.00 56.28 184 TYR A N 1
ATOM 1371 C CA . TYR A 1 184 ? -6.597 9.241 2.708 1.00 56.28 184 TYR A CA 1
ATOM 1372 C C . TYR A 1 184 ? -7.421 8.432 1.717 1.00 56.28 184 TYR A C 1
ATOM 1374 O O . TYR A 1 184 ? -7.288 8.604 0.505 1.00 56.28 184 TYR A O 1
ATOM 1382 N N . VAL A 1 185 ? -8.352 7.645 2.248 1.00 53.25 185 VAL A N 1
ATOM 1383 C CA . VAL A 1 185 ? -9.469 7.090 1.488 1.00 53.25 185 VAL A CA 1
ATOM 1384 C C . VAL A 1 185 ? -10.753 7.553 2.148 1.00 53.25 185 VAL A C 1
ATOM 1386 O O . VAL A 1 185 ? -11.042 7.199 3.287 1.00 53.25 185 VAL A O 1
ATOM 1389 N N . CYS A 1 186 ? -11.535 8.343 1.421 1.00 51.59 186 CYS A N 1
ATOM 1390 C CA . CYS A 1 186 ? -12.850 8.764 1.871 1.00 51.59 186 CYS A CA 1
ATOM 1391 C C . CYS A 1 186 ? -13.889 7.739 1.418 1.00 51.59 186 CYS A C 1
ATOM 1393 O O . CYS A 1 186 ? -14.220 7.685 0.232 1.00 51.59 186 CYS A O 1
ATOM 1395 N N . LYS A 1 187 ? -14.454 6.976 2.354 1.00 51.34 187 LYS A N 1
ATOM 1396 C CA . LYS A 1 187 ? -15.809 6.444 2.199 1.00 51.34 187 LYS A CA 1
ATOM 1397 C C . LYS A 1 187 ? -16.424 6.169 3.567 1.00 51.34 187 LYS A C 1
ATOM 1399 O O . LYS A 1 187 ? -15.759 5.582 4.405 1.00 51.34 187 LYS A O 1
ATOM 1404 N N . ASP A 1 188 ? -17.642 6.681 3.744 1.00 52.75 188 ASP A N 1
ATOM 1405 C CA . ASP A 1 188 ? -18.607 6.498 4.836 1.00 52.75 188 ASP A CA 1
ATOM 1406 C C . ASP A 1 188 ? -18.058 6.261 6.260 1.00 52.75 188 ASP A C 1
ATOM 1408 O O . ASP A 1 188 ? -17.433 5.256 6.584 1.00 52.75 188 ASP A O 1
ATO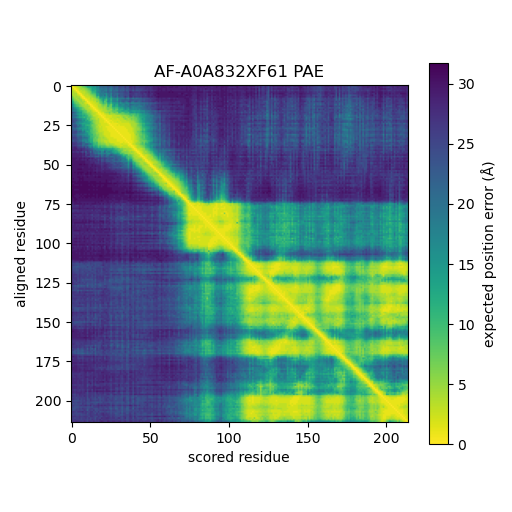M 1412 N N . LYS A 1 189 ? -18.357 7.209 7.160 1.00 54.91 189 LYS A N 1
ATOM 1413 C CA . LYS A 1 189 ? -17.984 7.150 8.583 1.00 54.91 189 LYS A CA 1
ATOM 1414 C C . LYS A 1 189 ? -18.441 5.830 9.222 1.00 54.91 189 LYS A C 1
ATOM 1416 O O . LYS A 1 189 ? -19.619 5.493 9.135 1.00 54.91 189 LYS A O 1
ATOM 1421 N N . GLY A 1 190 ? -17.551 5.173 9.968 1.00 57.88 190 GLY A N 1
ATOM 1422 C CA . GLY A 1 190 ? -17.871 3.977 10.758 1.00 57.88 190 GLY A CA 1
ATOM 1423 C C . GLY A 1 190 ? -17.524 2.652 10.085 1.00 57.88 190 GLY A C 1
ATOM 1424 O O . GLY A 1 190 ? -18.040 1.611 10.493 1.00 57.88 190 GLY A O 1
ATOM 1425 N N . PHE A 1 191 ? -16.652 2.683 9.075 1.00 64.94 191 PHE A N 1
ATOM 1426 C CA . PHE A 1 191 ? -16.121 1.478 8.454 1.00 64.94 191 PHE A CA 1
ATOM 1427 C C . PHE A 1 191 ? -15.514 0.527 9.488 1.00 64.94 191 PHE A C 1
ATOM 1429 O O . PHE A 1 191 ? -15.800 -0.664 9.458 1.00 64.94 191 PHE A O 1
ATOM 1436 N N . PHE A 1 192 ? -14.744 1.054 10.441 1.00 66.12 192 PHE A N 1
ATOM 1437 C CA . PHE A 1 192 ? -13.999 0.254 11.404 1.00 66.12 192 PHE A CA 1
ATOM 1438 C C . PHE A 1 192 ? -14.665 0.145 12.783 1.00 66.12 192 PHE A C 1
ATOM 1440 O O . PHE A 1 192 ? -14.057 -0.394 13.690 1.00 66.12 192 PHE A O 1
ATOM 1447 N N . SER A 1 193 ? -15.893 0.627 12.981 1.00 61.50 193 SER A N 1
ATOM 1448 C CA . SER A 1 193 ? -16.397 0.908 14.336 1.00 61.50 193 SER A CA 1
ATOM 1449 C C . SER A 1 193 ? -16.847 -0.294 15.183 1.00 61.50 193 SER A C 1
ATOM 1451 O O . SER A 1 193 ? -17.383 -0.065 16.268 1.00 61.50 193 SER A O 1
ATOM 1453 N N . ASP A 1 194 ? -16.743 -1.538 14.698 1.00 63.19 194 ASP A N 1
ATOM 1454 C CA . ASP A 1 194 ? -17.142 -2.716 15.483 1.00 63.19 194 ASP A CA 1
ATOM 1455 C C . ASP A 1 194 ? -15.908 -3.497 15.926 1.00 63.19 194 ASP A C 1
ATOM 1457 O O . ASP A 1 194 ? -15.133 -4.022 15.127 1.00 63.19 194 ASP A O 1
ATOM 1461 N N . THR A 1 195 ? -15.743 -3.584 17.241 1.00 59.50 195 THR A N 1
ATOM 1462 C CA . THR A 1 195 ? -14.731 -4.417 17.885 1.00 59.50 195 THR A CA 1
ATOM 1463 C C . THR A 1 195 ? -14.943 -5.885 17.509 1.00 59.50 195 THR A C 1
ATOM 1465 O O . THR A 1 195 ? -16.039 -6.409 17.720 1.00 59.50 195 THR A O 1
ATOM 1468 N N . GLY A 1 196 ? -13.900 -6.556 17.012 1.00 62.19 196 GLY A N 1
ATOM 1469 C CA . GLY A 1 196 ? -13.917 -7.987 16.678 1.00 62.19 196 GLY A CA 1
ATOM 1470 C C . GLY A 1 196 ? -13.920 -8.323 15.184 1.00 62.19 196 GLY A C 1
ATOM 1471 O O . GLY A 1 196 ? -13.811 -9.501 14.836 1.00 62.19 196 GLY A O 1
ATOM 1472 N N . ASP A 1 197 ? -14.000 -7.327 14.300 1.00 76.81 197 ASP A N 1
ATOM 1473 C CA . ASP A 1 197 ? -13.814 -7.549 12.867 1.00 76.81 197 ASP A CA 1
ATOM 1474 C C . ASP A 1 197 ? -12.341 -7.833 12.517 1.00 76.81 197 ASP A C 1
ATOM 1476 O O . ASP A 1 197 ? -11.412 -7.540 13.269 1.00 76.81 197 ASP A O 1
ATOM 1480 N N . LYS A 1 198 ? -12.106 -8.437 11.350 1.00 88.06 198 LYS A N 1
ATOM 1481 C CA . LYS A 1 198 ? -10.764 -8.568 10.767 1.00 88.06 198 LYS A CA 1
ATOM 1482 C C . LYS A 1 198 ? -10.570 -7.496 9.701 1.00 88.06 198 LYS A C 1
ATOM 1484 O O . LYS A 1 198 ? -11.438 -7.332 8.848 1.00 88.06 198 LYS A O 1
ATOM 1489 N N . ALA A 1 199 ? -9.420 -6.827 9.696 1.00 89.06 199 ALA A N 1
ATOM 1490 C CA . ALA A 1 199 ? -8.952 -6.103 8.520 1.00 89.06 199 ALA A CA 1
ATOM 1491 C C . ALA A 1 199 ? -8.247 -7.083 7.582 1.00 89.06 199 ALA A C 1
ATOM 1493 O O . ALA A 1 199 ? -7.371 -7.834 8.010 1.00 89.06 199 ALA A O 1
ATOM 1494 N N . ILE A 1 200 ? -8.612 -7.048 6.306 1.00 91.06 200 ILE A N 1
ATOM 1495 C CA . ILE A 1 200 ? -8.026 -7.873 5.252 1.00 91.06 200 ILE A CA 1
ATOM 1496 C C . ILE A 1 200 ? -7.515 -6.934 4.166 1.00 91.06 200 ILE A C 1
ATOM 1498 O O . ILE A 1 200 ? -8.292 -6.184 3.582 1.00 91.06 200 ILE A O 1
ATOM 1502 N N . LEU A 1 201 ? -6.216 -6.974 3.902 1.00 91.25 201 LEU A N 1
ATOM 1503 C CA . LEU A 1 201 ? -5.567 -6.265 2.811 1.00 91.25 201 LEU A CA 1
ATOM 1504 C C . LEU A 1 201 ? -5.578 -7.153 1.569 1.00 91.25 201 LEU A C 1
ATOM 1506 O O . LEU A 1 201 ? -5.080 -8.280 1.615 1.00 91.25 201 LEU A O 1
ATOM 1510 N N . LYS A 1 202 ? -6.115 -6.629 0.471 1.00 90.25 202 LYS A N 1
ATOM 1511 C CA . LYS A 1 202 ? -6.167 -7.290 -0.829 1.00 90.25 202 LYS A CA 1
ATOM 1512 C C . LYS A 1 202 ? -5.437 -6.482 -1.898 1.00 90.25 202 LYS A C 1
ATOM 1514 O O . LYS A 1 202 ? -5.451 -5.248 -1.850 1.00 90.25 202 LYS A O 1
ATOM 1519 N N . ASP A 1 203 ? -4.834 -7.187 -2.850 1.00 87.00 203 ASP A N 1
ATOM 1520 C CA . ASP A 1 203 ? -4.237 -6.593 -4.048 1.00 87.00 203 ASP A CA 1
ATOM 1521 C C . ASP A 1 203 ? -5.306 -6.134 -5.064 1.00 87.00 203 ASP A C 1
ATOM 1523 O O . ASP A 1 203 ? -6.512 -6.273 -4.842 1.00 87.00 203 ASP A O 1
ATOM 1527 N N . GLU A 1 204 ? -4.863 -5.580 -6.191 1.00 83.62 204 GLU A N 1
ATOM 1528 C CA . GLU A 1 204 ? -5.708 -5.103 -7.292 1.00 83.62 204 GLU A CA 1
ATOM 1529 C C . GLU A 1 204 ? -6.564 -6.186 -7.971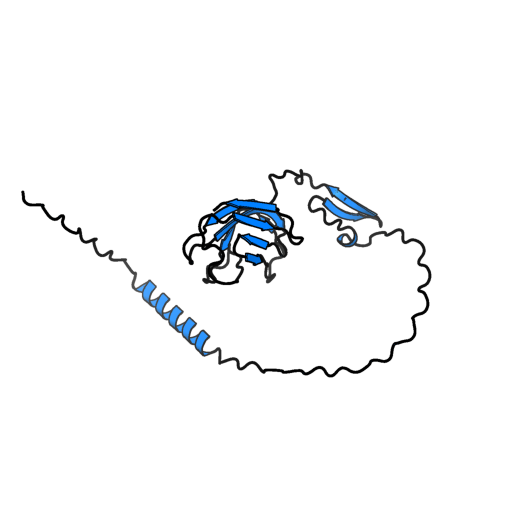 1.00 83.62 204 GLU A C 1
ATOM 1531 O O . GLU A 1 204 ? -7.541 -5.863 -8.650 1.00 83.62 204 GLU A O 1
ATOM 1536 N N . VAL A 1 205 ? -6.208 -7.462 -7.804 1.00 86.56 205 VAL A N 1
ATOM 1537 C CA . VAL A 1 205 ? -6.922 -8.617 -8.368 1.00 86.56 205 VAL A CA 1
ATOM 1538 C C . VAL A 1 205 ? -7.821 -9.290 -7.323 1.00 86.56 205 VAL A C 1
ATOM 1540 O O . VAL A 1 205 ? -8.581 -10.201 -7.651 1.00 86.56 205 VAL A O 1
ATOM 1543 N N . GLY A 1 206 ? -7.769 -8.827 -6.071 1.00 85.75 206 GLY A N 1
ATOM 1544 C CA . GLY A 1 206 ? -8.555 -9.330 -4.951 1.00 85.75 206 GLY A CA 1
ATOM 1545 C C . GLY A 1 206 ? -7.885 -10.444 -4.141 1.00 85.75 206 GLY A C 1
ATOM 1546 O O . GLY A 1 206 ? -8.545 -11.012 -3.265 1.00 85.75 206 GLY A O 1
ATOM 1547 N N . ASN A 1 207 ? -6.608 -10.762 -4.378 1.00 88.75 207 ASN A N 1
ATOM 1548 C CA . ASN A 1 207 ? -5.886 -11.742 -3.564 1.00 88.75 207 ASN A CA 1
ATOM 1549 C C . ASN A 1 207 ? -5.604 -11.172 -2.177 1.00 88.75 207 ASN A C 1
ATOM 1551 O O . ASN A 1 207 ? -5.248 -10.004 -2.039 1.00 88.75 207 ASN A O 1
ATOM 1555 N N . VAL A 1 208 ? -5.716 -12.006 -1.144 1.00 90.44 208 VAL A N 1
ATOM 1556 C CA . VAL A 1 208 ? -5.402 -11.603 0.230 1.00 90.44 208 VAL A CA 1
ATOM 1557 C C . VAL A 1 208 ? -3.887 -11.537 0.417 1.00 90.44 208 VAL A C 1
ATOM 1559 O O . VAL A 1 208 ? -3.209 -12.556 0.323 1.00 90.44 208 VAL A O 1
ATOM 1562 N N . ILE A 1 209 ? -3.380 -10.343 0.726 1.00 90.06 209 ILE A N 1
ATOM 1563 C CA . ILE A 1 209 ? -1.971 -10.088 1.057 1.00 90.06 209 ILE A CA 1
ATOM 1564 C C . ILE A 1 209 ? -1.742 -10.236 2.566 1.00 90.06 209 ILE A C 1
ATOM 1566 O O . ILE A 1 209 ? -0.752 -10.805 3.016 1.00 90.06 209 ILE A O 1
ATOM 1570 N N . SER A 1 210 ? -2.652 -9.696 3.382 1.00 91.25 210 SER A N 1
ATOM 1571 C CA . SER A 1 210 ? -2.482 -9.664 4.835 1.00 91.25 210 SER A CA 1
ATOM 1572 C C . SER A 1 210 ? -3.823 -9.624 5.554 1.00 91.25 210 SER A C 1
ATOM 1574 O O . SER A 1 210 ? -4.778 -9.036 5.055 1.00 91.25 210 SER A O 1
ATOM 1576 N N . GLU A 1 211 ? -3.892 -10.207 6.748 1.00 92.62 211 GLU A N 1
ATOM 1577 C CA . GLU A 1 211 ? -5.040 -10.070 7.638 1.00 92.62 211 GLU A CA 1
ATOM 1578 C C . GLU A 1 211 ? -4.604 -9.783 9.078 1.00 92.62 211 GLU A C 1
ATOM 1580 O O . GLU A 1 211 ? -3.559 -10.249 9.538 1.00 92.62 211 GLU A O 1
ATOM 1585 N N . MET A 1 212 ? -5.414 -9.006 9.794 1.00 89.62 212 MET A N 1
ATOM 1586 C CA . MET A 1 212 ? -5.230 -8.713 11.212 1.00 89.62 212 MET A CA 1
ATOM 1587 C C . MET A 1 212 ? -6.594 -8.615 11.894 1.00 89.62 212 MET A C 1
ATOM 1589 O O . MET A 1 212 ? -7.470 -7.883 11.439 1.00 89.62 212 MET A O 1
ATOM 1593 N N . ALA A 1 213 ? -6.772 -9.355 12.988 1.00 85.19 213 ALA A N 1
ATOM 1594 C CA . ALA A 1 213 ? -7.895 -9.142 13.897 1.00 85.19 213 ALA A CA 1
ATOM 1595 C C . ALA A 1 213 ? -7.650 -7.864 14.711 1.00 85.19 213 ALA A C 1
ATOM 1597 O O . ALA A 1 213 ? -6.506 -7.621 15.106 1.00 85.19 213 ALA A O 1
ATOM 1598 N N . GLY A 1 214 ? -8.693 -7.063 14.930 1.00 69.25 214 GLY A N 1
ATOM 1599 C CA . GLY A 1 214 ? -8.615 -5.867 15.778 1.00 69.25 214 GLY A CA 1
ATOM 1600 C C . GLY A 1 214 ? -9.433 -5.935 17.047 1.00 69.25 214 GLY A C 1
ATOM 1601 O O . GLY A 1 214 ? -9.902 -7.039 17.404 1.00 69.25 214 GLY A O 1
#